Protein AF-A0A3D6B6B3-F1 (afdb_monomer_lite)

Structure (mmCIF, N/CA/C/O backbone):
data_AF-A0A3D6B6B3-F1
#
_entry.id   AF-A0A3D6B6B3-F1
#
loop_
_atom_site.group_PDB
_atom_site.id
_atom_site.type_symbol
_atom_site.label_atom_id
_atom_site.label_alt_id
_atom_site.label_comp_id
_atom_site.label_asym_id
_atom_site.label_entity_id
_atom_site.label_seq_id
_atom_site.pdbx_PDB_ins_code
_atom_site.Cartn_x
_atom_site.Cartn_y
_atom_site.Cartn_z
_atom_site.occupancy
_atom_site.B_iso_or_equiv
_atom_site.auth_seq_id
_atom_site.auth_comp_id
_atom_site.auth_asym_id
_atom_site.auth_atom_id
_atom_site.pdbx_PDB_model_num
ATOM 1 N N . MET A 1 1 ? 5.657 0.313 -49.032 1.00 33.91 1 MET A N 1
ATOM 2 C CA . MET A 1 1 ? 6.123 0.222 -47.633 1.00 33.91 1 MET A CA 1
ATOM 3 C C . MET A 1 1 ? 6.841 -1.109 -47.492 1.00 33.91 1 MET A C 1
ATOM 5 O O . MET A 1 1 ? 6.229 -2.122 -47.799 1.00 33.91 1 MET A O 1
ATOM 9 N N . ARG A 1 2 ? 8.146 -1.112 -47.194 1.00 30.92 2 ARG A N 1
ATOM 10 C CA . ARG A 1 2 ? 8.902 -2.353 -46.966 1.00 30.92 2 ARG A CA 1
ATOM 11 C C . ARG A 1 2 ? 8.682 -2.782 -45.517 1.00 30.92 2 ARG A C 1
ATOM 13 O O . ARG A 1 2 ? 8.766 -1.943 -44.626 1.00 30.92 2 ARG A O 1
ATOM 20 N N . ALA A 1 3 ? 8.315 -4.046 -45.337 1.00 37.06 3 ALA A N 1
ATOM 21 C CA . ALA A 1 3 ? 8.178 -4.691 -44.039 1.00 37.06 3 ALA A CA 1
ATOM 22 C C . ALA A 1 3 ? 9.531 -4.726 -43.309 1.00 37.06 3 ALA A C 1
ATOM 24 O O . ALA A 1 3 ? 10.571 -4.677 -43.963 1.00 37.06 3 ALA A O 1
ATOM 25 N N . ASN A 1 4 ? 9.483 -4.795 -41.975 1.00 43.66 4 ASN A N 1
ATOM 26 C CA . ASN A 1 4 ? 10.634 -4.904 -41.077 1.00 43.66 4 ASN A CA 1
ATOM 27 C C . ASN A 1 4 ? 11.691 -5.874 -41.626 1.00 43.66 4 ASN A C 1
ATOM 29 O O . ASN A 1 4 ? 11.418 -7.067 -41.764 1.00 43.66 4 ASN A O 1
ATOM 33 N N . ASP A 1 5 ? 12.889 -5.365 -41.918 1.00 39.12 5 ASP A N 1
ATOM 34 C CA . ASP A 1 5 ? 14.026 -6.206 -42.281 1.00 39.12 5 ASP A CA 1
ATOM 35 C C . ASP A 1 5 ? 14.375 -7.119 -41.095 1.00 39.12 5 ASP A C 1
ATOM 37 O O . ASP A 1 5 ? 14.597 -6.671 -39.967 1.00 39.12 5 ASP A O 1
ATOM 41 N N . SER A 1 6 ? 14.396 -8.425 -41.351 1.00 45.72 6 SER A N 1
ATOM 42 C CA . SER A 1 6 ? 14.769 -9.458 -40.389 1.00 45.72 6 SER A CA 1
ATOM 43 C C . SER A 1 6 ? 16.262 -9.368 -40.068 1.00 45.72 6 SER A C 1
ATOM 45 O O . SER A 1 6 ? 17.104 -9.598 -40.940 1.00 45.72 6 SER A O 1
ATOM 47 N N . TYR A 1 7 ? 16.611 -9.088 -38.813 1.00 50.66 7 TYR A N 1
ATOM 48 C CA . TYR A 1 7 ? 17.979 -9.255 -38.331 1.00 50.66 7 TYR A CA 1
ATOM 49 C C . TYR A 1 7 ? 18.277 -10.755 -38.157 1.00 50.66 7 TYR A C 1
ATOM 51 O O . TYR A 1 7 ? 17.572 -11.453 -37.434 1.00 50.66 7 TYR A O 1
ATOM 59 N N . ALA A 1 8 ? 19.314 -11.246 -38.843 1.00 50.62 8 ALA A N 1
ATOM 60 C CA . ALA A 1 8 ? 19.956 -12.547 -38.619 1.00 50.62 8 ALA A CA 1
ATOM 61 C C . ALA A 1 8 ? 19.030 -13.790 -38.537 1.00 50.62 8 ALA A C 1
ATOM 63 O O . ALA A 1 8 ? 19.046 -14.517 -37.549 1.00 50.62 8 ALA A O 1
ATOM 64 N N . GLY A 1 9 ? 18.281 -14.095 -39.604 1.00 51.72 9 GLY A N 1
ATOM 65 C CA . GLY A 1 9 ? 17.752 -15.454 -39.822 1.00 51.72 9 GLY A CA 1
ATOM 66 C C . GLY A 1 9 ? 16.490 -15.853 -39.046 1.00 51.72 9 GLY A C 1
ATOM 67 O O . GLY A 1 9 ? 16.124 -17.025 -39.070 1.00 51.72 9 GLY A O 1
ATOM 68 N N . TYR A 1 10 ? 15.797 -14.912 -38.405 1.00 48.03 10 TYR A N 1
ATOM 69 C CA . TYR A 1 10 ? 14.505 -15.173 -37.763 1.00 48.03 10 TYR A CA 1
ATOM 70 C C . TYR A 1 10 ? 13.335 -14.934 -38.737 1.00 48.03 10 TYR A C 1
ATOM 72 O O . TYR A 1 10 ? 13.173 -13.831 -39.262 1.00 48.03 10 TYR A O 1
ATOM 80 N N . VAL A 1 11 ? 12.510 -15.964 -38.973 1.00 49.28 11 VAL A N 1
ATOM 81 C CA . VAL A 1 11 ? 11.208 -15.847 -39.656 1.00 49.28 11 VAL A CA 1
ATOM 82 C C . VAL A 1 11 ? 10.149 -15.592 -38.588 1.00 49.28 11 VAL A C 1
ATOM 84 O O . VAL A 1 11 ? 9.814 -16.487 -37.819 1.00 49.28 11 VAL A O 1
ATOM 87 N N . GLY A 1 12 ? 9.646 -14.358 -38.540 1.00 54.47 12 GLY A N 1
ATOM 88 C CA . GLY A 1 12 ? 8.771 -13.893 -37.467 1.00 54.47 12 GLY A CA 1
ATOM 89 C C . GLY A 1 12 ? 9.565 -13.506 -36.217 1.00 54.47 12 GLY A C 1
ATOM 90 O O . GLY A 1 12 ? 10.517 -14.177 -35.826 1.00 54.47 12 GLY A O 1
ATOM 91 N N . VAL A 1 13 ? 9.189 -12.390 -35.595 1.00 60.38 13 VAL A N 1
ATOM 92 C CA . VAL A 1 13 ? 9.735 -11.979 -34.297 1.00 60.38 13 VAL A CA 1
ATOM 93 C C . VAL A 1 13 ? 8.680 -12.335 -33.252 1.00 60.38 13 VAL A C 1
ATOM 95 O O . VAL A 1 13 ? 7.752 -11.542 -33.061 1.00 60.38 13 VAL A O 1
ATOM 98 N N . PRO A 1 14 ? 8.746 -13.521 -32.611 1.00 56.62 14 PRO A N 1
ATOM 99 C CA . PRO A 1 14 ? 7.870 -13.818 -31.487 1.00 56.62 14 PRO A CA 1
ATOM 100 C C . PRO A 1 14 ? 8.067 -12.726 -30.434 1.00 56.62 14 PRO A C 1
ATOM 102 O O . PRO A 1 14 ? 9.150 -12.559 -29.873 1.00 56.62 14 PRO A O 1
ATOM 105 N N . THR A 1 15 ? 7.024 -11.925 -30.235 1.00 64.69 15 THR A N 1
ATOM 106 C CA . THR A 1 15 ? 7.055 -10.761 -29.352 1.00 64.69 15 THR A CA 1
ATOM 107 C C . THR A 1 15 ? 6.294 -11.118 -28.091 1.00 64.69 15 THR A C 1
ATOM 109 O O . THR A 1 15 ? 5.075 -11.247 -28.112 1.00 64.69 15 THR A O 1
ATOM 112 N N . ILE A 1 16 ? 7.022 -11.294 -26.991 1.00 68.56 16 ILE A N 1
ATOM 113 C CA . ILE A 1 16 ? 6.431 -11.528 -25.674 1.00 68.56 16 ILE A CA 1
ATOM 114 C C . ILE A 1 16 ? 6.327 -10.174 -24.976 1.00 68.56 16 ILE A C 1
ATOM 116 O O . ILE A 1 16 ? 7.348 -9.579 -24.610 1.00 68.56 16 ILE A O 1
ATOM 120 N N . PHE A 1 17 ? 5.103 -9.685 -24.795 1.00 75.00 17 PHE A N 1
ATOM 121 C CA . PHE A 1 17 ? 4.847 -8.526 -23.947 1.00 75.00 17 PHE A CA 1
ATOM 122 C C . PHE A 1 17 ? 4.947 -8.934 -22.478 1.00 75.00 17 PHE A C 1
ATOM 124 O O . PHE A 1 17 ? 4.687 -10.074 -22.119 1.00 75.00 17 PHE A O 1
ATOM 131 N N . ARG A 1 18 ? 5.420 -8.013 -21.638 1.00 77.31 18 ARG A N 1
ATOM 132 C CA . ARG A 1 18 ? 5.489 -8.197 -20.185 1.00 77.31 18 ARG A CA 1
ATOM 133 C C . ARG A 1 18 ? 5.221 -6.875 -19.507 1.00 77.31 18 ARG A C 1
ATOM 135 O O . ARG A 1 18 ? 5.695 -5.839 -19.992 1.00 77.31 18 ARG A O 1
ATOM 142 N N . HIS A 1 19 ? 4.559 -6.906 -18.359 1.00 87.19 19 HIS A N 1
ATOM 143 C CA . HIS A 1 19 ? 4.320 -5.695 -17.596 1.00 87.19 19 HIS A CA 1
ATOM 144 C C . HIS A 1 19 ? 5.642 -5.130 -17.071 1.00 87.19 19 HIS A C 1
ATOM 146 O O . HIS A 1 19 ? 6.462 -5.820 -16.466 1.00 87.19 19 HIS A O 1
ATOM 152 N N . LYS A 1 20 ? 5.870 -3.841 -17.341 1.00 90.88 20 LYS A N 1
ATOM 153 C CA . LYS A 1 20 ? 7.033 -3.103 -16.825 1.00 90.88 20 LYS A CA 1
ATOM 154 C C . LYS A 1 20 ? 6.727 -2.360 -15.533 1.00 90.88 20 LYS A C 1
ATOM 156 O O . LYS A 1 20 ? 7.635 -1.840 -14.904 1.00 90.88 20 LYS A O 1
ATOM 161 N N . LEU A 1 21 ? 5.466 -2.343 -15.127 1.00 94.31 21 LEU A N 1
ATOM 162 C CA . LEU A 1 21 ? 5.015 -1.811 -13.853 1.00 94.31 21 LEU A CA 1
ATOM 163 C C . LEU A 1 21 ? 4.544 -2.958 -12.963 1.00 94.31 21 LEU A C 1
ATOM 165 O O . LEU A 1 21 ? 4.501 -4.115 -13.391 1.00 94.31 21 LEU A O 1
ATOM 169 N N . SER A 1 22 ? 4.186 -2.614 -11.737 1.00 94.94 22 SER A N 1
ATOM 170 C CA . SER A 1 22 ? 3.438 -3.491 -10.845 1.00 94.94 22 SER A CA 1
ATOM 171 C C . SER A 1 22 ? 2.097 -2.886 -10.511 1.00 94.94 22 SER A C 1
ATOM 173 O O . SER A 1 22 ? 1.874 -1.699 -10.739 1.00 94.94 22 SER A O 1
ATOM 175 N N . LYS A 1 23 ? 1.178 -3.706 -10.016 1.00 95.62 23 LYS A N 1
ATOM 176 C CA . LYS A 1 23 ? -0.203 -3.291 -9.813 1.00 95.62 23 LYS A CA 1
ATOM 177 C C . LYS A 1 23 ? -0.685 -3.641 -8.424 1.00 95.62 23 LYS A C 1
ATOM 179 O O . LYS A 1 23 ? -0.779 -4.818 -8.101 1.00 95.62 23 LYS A O 1
ATOM 184 N N . LEU A 1 24 ? -1.039 -2.642 -7.621 1.00 96.31 24 LEU A N 1
ATOM 185 C CA . LEU A 1 24 ? -1.833 -2.864 -6.414 1.00 96.31 24 LEU A CA 1
ATOM 186 C C . LEU A 1 24 ? -3.261 -3.188 -6.848 1.00 96.31 24 LEU A C 1
ATOM 188 O O . LEU A 1 24 ? -3.973 -2.311 -7.336 1.00 96.31 24 LEU A O 1
ATOM 192 N N . VAL A 1 25 ? -3.643 -4.456 -6.722 1.00 95.44 25 VAL A N 1
ATOM 193 C CA . VAL A 1 25 ? -4.934 -4.973 -7.201 1.00 95.44 25 VAL A CA 1
ATOM 194 C C . VAL A 1 25 ? -5.989 -5.025 -6.107 1.00 95.44 25 VAL A C 1
ATOM 196 O O . VAL A 1 25 ? -7.174 -4.971 -6.414 1.00 95.44 25 VAL A O 1
ATOM 199 N N . ALA A 1 26 ? -5.574 -5.126 -4.844 1.00 95.38 26 ALA A N 1
ATOM 200 C CA . ALA A 1 26 ? -6.492 -5.219 -3.722 1.00 95.38 26 ALA A CA 1
ATOM 201 C C . ALA A 1 26 ? -5.862 -4.703 -2.428 1.00 95.38 26 ALA A C 1
ATOM 203 O O . ALA A 1 26 ? -4.664 -4.876 -2.176 1.00 95.38 26 ALA A O 1
ATOM 204 N N . VAL A 1 27 ? -6.715 -4.137 -1.580 1.00 95.88 27 VAL A N 1
ATOM 205 C CA . VAL A 1 27 ? -6.419 -3.866 -0.177 1.00 95.88 27 VAL A CA 1
ATOM 206 C C . VAL A 1 27 ? -7.460 -4.579 0.666 1.00 95.88 27 VAL A C 1
ATOM 208 O O . VAL A 1 27 ? -8.653 -4.504 0.383 1.00 95.88 27 VAL A O 1
ATOM 211 N N . ARG A 1 28 ? -6.996 -5.281 1.694 1.00 95.31 28 ARG A N 1
ATOM 212 C CA . ARG A 1 28 ? -7.816 -6.096 2.582 1.00 95.31 28 ARG A CA 1
ATOM 213 C C . ARG A 1 28 ? -7.572 -5.716 4.022 1.00 95.31 28 ARG A C 1
ATOM 215 O O . ARG A 1 28 ? -6.426 -5.484 4.406 1.00 95.31 28 ARG A O 1
ATOM 222 N N . VAL A 1 29 ? -8.619 -5.720 4.834 1.00 92.62 29 VAL A N 1
ATOM 223 C CA . VAL A 1 29 ? -8.508 -5.496 6.276 1.00 92.62 29 VAL A CA 1
ATOM 224 C C . VAL A 1 29 ? -9.070 -6.697 7.018 1.00 92.62 29 VAL A C 1
ATOM 226 O O . VAL A 1 29 ? -10.116 -7.238 6.679 1.00 92.62 29 VAL A O 1
ATOM 229 N N . THR A 1 30 ? -8.345 -7.139 8.033 1.00 90.56 30 THR A N 1
ATOM 230 C CA . THR A 1 30 ? -8.763 -8.199 8.949 1.00 90.56 30 THR A CA 1
ATOM 231 C C . THR A 1 30 ? -8.363 -7.817 10.367 1.00 90.56 30 THR A C 1
ATOM 233 O O . THR A 1 30 ? -7.658 -6.827 10.602 1.00 90.56 30 THR A O 1
ATOM 236 N N . THR A 1 31 ? -8.790 -8.608 11.336 1.00 85.81 31 THR A N 1
ATOM 237 C CA . THR A 1 31 ? -8.452 -8.395 12.742 1.00 85.81 31 THR A CA 1
ATOM 238 C C . THR A 1 31 ? -7.676 -9.565 13.301 1.00 85.81 31 THR A C 1
ATOM 240 O O . THR A 1 31 ? -7.796 -10.689 12.833 1.00 85.81 31 THR A O 1
ATOM 243 N N . LEU A 1 32 ? -6.814 -9.322 14.287 1.00 83.75 32 LEU A N 1
ATOM 244 C CA . LEU A 1 32 ? -6.002 -10.406 14.853 1.00 83.75 32 LEU A CA 1
ATOM 245 C C . LEU A 1 32 ? -6.831 -11.430 15.623 1.00 83.75 32 LEU A C 1
ATOM 247 O O . LEU A 1 32 ? -6.402 -12.572 15.782 1.00 83.75 32 LEU A O 1
ATOM 251 N N . LYS A 1 33 ? -7.982 -11.009 16.145 1.00 81.38 33 LYS A N 1
ATOM 252 C CA . LYS A 1 33 ? -8.935 -11.844 16.870 1.00 81.38 33 LYS A CA 1
ATOM 253 C C . LYS A 1 33 ? -10.336 -11.337 16.577 1.00 81.38 33 LYS A C 1
ATOM 255 O O . LYS A 1 33 ? -10.512 -10.174 16.228 1.00 81.38 33 LYS A O 1
ATOM 260 N N . ASP A 1 34 ? -11.319 -12.190 16.814 1.00 78.62 34 ASP A N 1
ATOM 261 C CA . ASP A 1 34 ? -12.701 -11.746 16.886 1.00 78.62 34 ASP A CA 1
ATOM 262 C C . ASP A 1 34 ? -12.902 -10.859 18.129 1.00 78.62 34 ASP A C 1
ATOM 264 O O . ASP A 1 34 ? -12.719 -11.287 19.276 1.00 78.62 34 ASP A O 1
ATOM 268 N N . TYR A 1 35 ? -13.238 -9.593 17.885 1.00 76.62 35 TYR A N 1
ATOM 269 C CA . TYR A 1 35 ? -13.473 -8.581 18.912 1.00 76.62 35 TYR A CA 1
ATOM 270 C C . TYR A 1 35 ? -14.957 -8.232 19.090 1.00 76.62 35 TYR A C 1
ATOM 272 O O . TYR A 1 35 ? -15.276 -7.345 19.889 1.00 76.62 35 TYR A O 1
ATOM 280 N N . SER A 1 36 ? -15.868 -8.937 18.410 1.00 72.62 36 SER A N 1
ATOM 281 C CA . SER A 1 36 ? -17.317 -8.670 18.417 1.00 72.62 36 SER A CA 1
ATOM 282 C C . SER A 1 36 ? -17.911 -8.662 19.830 1.00 72.62 36 SER A C 1
ATOM 284 O O . SER A 1 36 ? -18.651 -7.753 20.204 1.00 72.62 36 SER A O 1
ATOM 286 N N . LEU A 1 37 ? -17.497 -9.609 20.675 1.00 72.69 37 LEU A N 1
ATOM 287 C CA . LEU A 1 37 ? -17.981 -9.757 22.054 1.00 72.69 37 LEU A CA 1
ATOM 288 C C . LEU A 1 37 ? -17.536 -8.634 23.005 1.00 72.69 37 LEU A C 1
ATOM 290 O O . LEU A 1 37 ? -18.031 -8.549 24.128 1.00 72.69 37 LEU A O 1
ATOM 294 N N . LYS A 1 38 ? -16.594 -7.779 22.592 1.00 75.06 38 LYS A N 1
ATOM 295 C CA . LYS A 1 38 ? -16.074 -6.676 23.416 1.00 75.06 38 LYS A CA 1
ATOM 296 C C . LYS A 1 38 ? -16.727 -5.325 23.106 1.00 75.06 38 LYS A C 1
ATOM 298 O O . LYS A 1 38 ? -16.341 -4.326 23.714 1.00 75.06 38 LYS A O 1
ATOM 303 N N . GLY A 1 39 ? -17.683 -5.289 22.172 1.00 77.69 39 GLY A N 1
ATOM 304 C CA . GLY A 1 39 ? -18.368 -4.061 21.762 1.00 77.69 39 GLY A CA 1
ATOM 305 C C . GLY A 1 39 ? -17.446 -3.052 21.077 1.00 77.69 39 GLY A C 1
ATOM 306 O O . GLY A 1 39 ? -17.728 -1.854 21.097 1.00 77.69 39 GLY A O 1
ATOM 307 N N . TYR A 1 40 ? -16.316 -3.505 20.528 1.00 81.00 40 TYR A N 1
ATOM 308 C CA . TYR A 1 40 ? -15.450 -2.638 19.741 1.00 81.00 40 TYR A CA 1
ATOM 309 C C . TYR A 1 40 ? -16.030 -2.447 18.336 1.00 81.00 40 TYR A C 1
ATOM 311 O O . TYR A 1 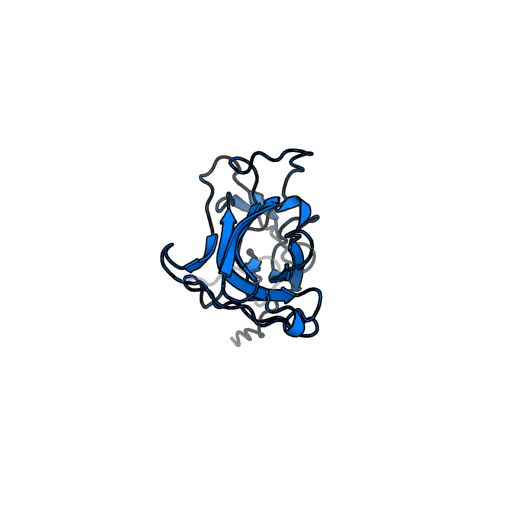40 ? -16.759 -3.309 17.848 1.00 81.00 40 TYR A O 1
ATOM 319 N N . LYS A 1 41 ? -15.729 -1.319 17.694 1.00 83.94 41 LYS A N 1
ATOM 320 C CA . LYS A 1 41 ? -15.945 -1.142 16.251 1.00 83.94 41 LYS A CA 1
ATOM 321 C C . LYS A 1 41 ? -14.770 -0.399 15.643 1.00 83.94 41 LYS A C 1
ATOM 323 O O . LYS A 1 41 ? -14.204 0.501 16.269 1.00 83.94 41 LYS A O 1
ATOM 328 N N . PHE A 1 42 ? -14.402 -0.787 14.430 1.00 86.06 42 PHE A N 1
ATOM 329 C CA . PHE A 1 42 ? -13.345 -0.153 13.657 1.00 86.06 42 PHE A CA 1
ATOM 330 C C . PHE A 1 42 ? -13.961 0.446 12.402 1.00 86.06 42 PHE A C 1
ATOM 332 O O . PHE A 1 42 ? -14.524 -0.282 11.588 1.00 86.06 42 PHE A O 1
ATOM 339 N N . TYR A 1 43 ? -13.827 1.758 12.243 1.00 89.25 43 TYR A N 1
ATOM 340 C CA . TYR A 1 43 ? -14.297 2.450 11.053 1.00 89.25 43 TYR A CA 1
ATOM 341 C C . TYR A 1 43 ? -13.118 2.997 10.265 1.00 89.25 43 TYR A C 1
ATOM 343 O O . TYR A 1 43 ? -12.434 3.931 10.694 1.00 89.25 43 TYR A O 1
ATOM 351 N N . LEU A 1 44 ? -12.881 2.411 9.098 1.00 90.94 44 LEU A N 1
ATOM 352 C CA . LEU A 1 44 ? -11.841 2.826 8.178 1.00 90.94 44 LEU A CA 1
ATOM 353 C C . LEU A 1 44 ? -12.194 4.175 7.550 1.00 90.94 44 LEU A C 1
ATOM 355 O O . LEU A 1 44 ? -13.279 4.342 6.993 1.00 90.94 44 LEU A O 1
ATOM 359 N N . LYS A 1 45 ? -11.257 5.125 7.577 1.00 91.44 45 LYS A N 1
ATOM 360 C CA . LYS A 1 45 ? -11.428 6.457 6.977 1.00 91.44 45 LYS A CA 1
ATOM 361 C C . LYS A 1 45 ? -10.496 6.725 5.813 1.00 91.44 45 LYS A C 1
ATOM 363 O O . LYS A 1 45 ? -10.886 7.439 4.897 1.00 91.44 45 LYS A O 1
ATOM 368 N N . ASN A 1 46 ? -9.273 6.202 5.845 1.00 93.38 46 ASN A N 1
ATOM 369 C CA . ASN A 1 46 ? -8.297 6.438 4.788 1.00 93.38 46 ASN A CA 1
ATOM 370 C C . ASN A 1 46 ? -7.302 5.284 4.667 1.00 93.38 46 ASN A C 1
ATOM 372 O O . ASN A 1 46 ? -6.862 4.754 5.687 1.00 93.38 46 ASN A O 1
ATOM 376 N N . ILE A 1 47 ? -6.925 4.962 3.429 1.00 94.75 47 ILE A N 1
ATOM 377 C CA . ILE A 1 47 ? -5.736 4.173 3.094 1.00 94.75 47 ILE A CA 1
ATOM 378 C C . ILE A 1 47 ? -5.020 4.884 1.949 1.00 94.75 47 ILE A C 1
ATOM 380 O O . ILE A 1 47 ? -5.629 5.115 0.898 1.00 94.75 47 ILE A O 1
ATOM 384 N N . SER A 1 48 ? -3.738 5.199 2.124 1.00 95.69 48 SER A N 1
ATOM 385 C CA . SER A 1 48 ? -2.924 5.779 1.055 1.00 95.69 48 SER A CA 1
ATOM 386 C C . SER A 1 48 ? -1.473 5.298 1.050 1.00 95.69 48 SER A C 1
ATOM 388 O O . SER A 1 48 ? -0.933 4.859 2.068 1.00 95.69 48 SER A O 1
ATOM 390 N N . ILE A 1 49 ? -0.856 5.378 -0.130 1.00 96.69 49 ILE A N 1
ATOM 391 C CA . ILE A 1 49 ? 0.592 5.305 -0.331 1.00 96.69 49 ILE A CA 1
ATOM 392 C C . ILE A 1 49 ? 1.064 6.733 -0.577 1.00 96.69 49 ILE A C 1
ATOM 394 O O . ILE A 1 49 ? 0.674 7.339 -1.574 1.00 96.69 49 ILE A O 1
ATOM 398 N N . GLY A 1 50 ? 1.874 7.275 0.319 1.00 96.19 50 GLY A N 1
ATOM 399 C CA . GLY A 1 50 ? 2.388 8.633 0.206 1.00 96.19 50 GLY A CA 1
ATOM 400 C C . GLY A 1 50 ? 3.820 8.681 -0.301 1.00 96.19 50 GLY A C 1
ATOM 401 O O . GLY A 1 50 ? 4.580 7.720 -0.159 1.00 96.19 50 GLY A O 1
ATOM 402 N N . ASN A 1 51 ? 4.178 9.845 -0.845 1.00 95.31 51 ASN A N 1
ATOM 403 C CA . ASN A 1 51 ? 5.543 10.195 -1.223 1.00 95.31 51 ASN A CA 1
ATOM 404 C C . ASN A 1 51 ? 6.195 9.181 -2.185 1.00 95.31 51 ASN A C 1
ATOM 406 O O . ASN A 1 51 ? 7.341 8.774 -2.021 1.00 95.31 51 ASN A O 1
ATOM 410 N N . TYR A 1 52 ? 5.426 8.727 -3.175 1.00 95.81 52 TYR A N 1
ATOM 411 C CA . TYR A 1 52 ? 5.836 7.686 -4.110 1.00 95.81 52 TYR A CA 1
ATOM 412 C C . TYR A 1 52 ? 6.365 8.282 -5.417 1.00 95.81 52 TYR A C 1
ATOM 414 O O . TYR A 1 52 ? 5.675 9.086 -6.049 1.00 95.81 52 TYR A O 1
ATOM 422 N N . SER A 1 53 ? 7.549 7.869 -5.875 1.00 94.81 53 SER A N 1
ATOM 423 C CA . SER A 1 53 ? 8.083 8.322 -7.165 1.00 94.81 53 SER A CA 1
ATOM 424 C C . SER A 1 53 ? 7.286 7.735 -8.333 1.00 94.81 53 SER A C 1
ATOM 426 O O . SER A 1 53 ? 7.098 6.520 -8.420 1.00 94.81 53 SER A O 1
ATOM 428 N N . GLN A 1 54 ? 6.844 8.594 -9.256 1.00 92.88 54 GLN A N 1
ATOM 429 C CA . GLN A 1 54 ? 6.080 8.197 -10.451 1.00 92.88 54 GLN A CA 1
ATOM 430 C C . GLN A 1 54 ? 6.895 8.223 -11.746 1.00 92.88 54 GLN A C 1
ATOM 432 O O . GLN A 1 54 ? 6.406 7.786 -12.786 1.00 92.88 54 GLN A O 1
ATOM 437 N N . GLN A 1 55 ? 8.122 8.741 -11.696 1.00 93.62 55 GLN A N 1
ATOM 438 C CA . GLN A 1 55 ? 8.936 8.978 -12.880 1.00 93.62 55 GLN A CA 1
ATOM 439 C C . GLN A 1 55 ? 10.257 8.222 -12.814 1.00 93.62 55 GLN A C 1
ATOM 441 O O . GLN A 1 55 ? 10.830 7.980 -11.750 1.00 93.62 55 GLN A O 1
ATOM 446 N N . GLY A 1 56 ? 10.737 7.835 -13.987 1.00 93.38 56 GLY A N 1
ATOM 447 C CA . GLY A 1 56 ? 11.984 7.117 -14.154 1.00 93.38 56 GLY A CA 1
ATOM 448 C C . GLY A 1 56 ? 12.262 6.831 -15.621 1.00 93.38 56 GLY A C 1
ATOM 449 O O . GLY A 1 56 ? 11.454 7.122 -16.503 1.00 93.38 56 GLY A O 1
ATOM 450 N N . SER A 1 57 ? 13.419 6.239 -15.878 1.00 94.38 57 SER A N 1
ATOM 451 C CA . SER A 1 57 ? 13.829 5.772 -17.200 1.00 94.38 57 SER A CA 1
ATOM 452 C C . SER A 1 57 ? 13.878 4.253 -17.225 1.00 94.38 57 SER A C 1
ATOM 454 O O . SER A 1 57 ? 14.435 3.634 -16.319 1.00 94.38 57 SER A O 1
ATOM 456 N N . TYR A 1 58 ? 13.319 3.655 -18.272 1.00 92.50 58 TYR A N 1
ATOM 457 C CA . TYR A 1 58 ? 13.385 2.217 -18.501 1.00 92.50 58 TYR A CA 1
ATOM 458 C C . TYR A 1 58 ? 14.419 1.898 -19.574 1.00 92.50 58 TYR A C 1
ATOM 460 O O . TYR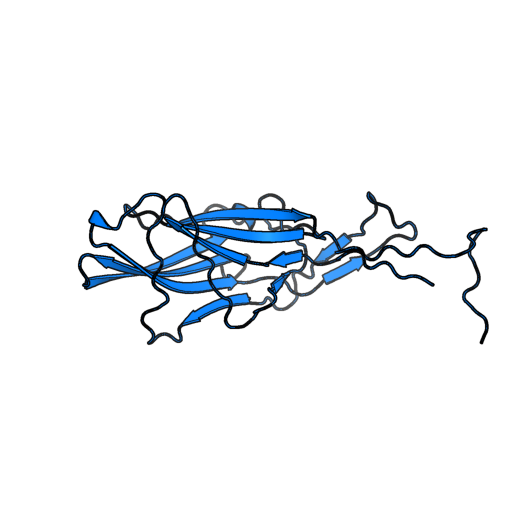 A 1 58 ? 14.410 2.492 -20.653 1.00 92.50 58 TYR A O 1
ATOM 468 N N . VAL A 1 59 ? 15.275 0.916 -19.300 1.00 88.75 59 VAL A N 1
ATOM 469 C CA . VAL A 1 59 ? 16.218 0.374 -20.280 1.00 88.75 59 VAL A CA 1
ATOM 470 C C . VAL A 1 59 ? 15.935 -1.111 -20.475 1.00 88.75 59 VAL A C 1
ATOM 472 O O . VAL A 1 59 ? 15.850 -1.879 -19.514 1.00 88.75 59 VAL A O 1
ATOM 475 N N . SER A 1 60 ? 15.820 -1.523 -21.738 1.00 82.50 60 SER A N 1
ATOM 476 C CA . SER A 1 60 ? 15.777 -2.931 -22.142 1.00 82.50 60 SER A CA 1
ATOM 477 C C . SER A 1 60 ? 16.943 -3.251 -23.068 1.00 82.50 60 SER A C 1
ATOM 479 O O . SER A 1 60 ? 17.368 -2.412 -23.861 1.00 82.50 60 SER A O 1
ATOM 481 N N . GLY A 1 61 ? 17.491 -4.457 -22.922 1.00 71.25 61 GLY A N 1
ATOM 482 C CA . GLY A 1 61 ? 18.519 -4.967 -23.821 1.00 71.25 61 GLY A CA 1
ATOM 483 C C . GLY A 1 61 ? 17.928 -5.478 -25.135 1.00 71.25 61 GLY A C 1
ATOM 484 O O . GLY A 1 61 ? 16.723 -5.672 -25.261 1.00 71.25 61 GLY A O 1
ATOM 485 N N . ILE A 1 62 ? 18.811 -5.754 -26.097 1.00 67.06 62 ILE A N 1
ATOM 486 C CA . ILE A 1 62 ? 18.458 -6.282 -27.428 1.00 67.06 62 ILE A CA 1
ATOM 487 C C . ILE A 1 62 ? 17.921 -7.726 -27.333 1.00 67.06 62 ILE A C 1
ATOM 489 O O . ILE A 1 62 ? 17.172 -8.176 -28.194 1.00 67.06 62 ILE A O 1
ATOM 493 N N . VAL A 1 63 ? 18.285 -8.452 -26.269 1.00 64.69 63 VAL A N 1
ATOM 494 C CA . VAL A 1 63 ? 17.816 -9.814 -25.988 1.00 64.69 63 VAL A CA 1
ATOM 495 C C . VAL A 1 63 ? 16.745 -9.759 -24.905 1.00 64.69 63 VAL A C 1
ATOM 497 O O . VAL A 1 63 ? 17.038 -9.437 -23.753 1.00 64.69 63 VAL A O 1
ATOM 500 N N . THR A 1 64 ? 15.511 -10.104 -25.259 1.00 60.69 64 THR A N 1
ATOM 501 C CA . THR A 1 64 ? 14.411 -10.276 -24.309 1.00 60.69 64 THR A CA 1
ATOM 502 C C . THR A 1 64 ? 14.371 -11.736 -23.854 1.00 60.69 64 THR A C 1
ATOM 504 O O . THR A 1 64 ? 14.135 -12.652 -24.636 1.00 60.69 64 THR A O 1
ATOM 507 N N . SER A 1 65 ? 14.633 -11.993 -22.573 1.00 63.53 65 SER A N 1
ATOM 508 C CA . SER A 1 65 ? 14.541 -13.342 -21.992 1.00 63.53 65 SER A CA 1
ATOM 509 C C . SER A 1 65 ? 13.862 -13.297 -20.624 1.00 63.53 65 SER A C 1
ATOM 511 O O . SER A 1 65 ? 13.639 -12.224 -20.064 1.00 63.53 65 SER A O 1
ATOM 513 N N . ALA A 1 66 ? 13.494 -14.454 -20.061 1.00 63.06 66 ALA A N 1
ATOM 514 C CA . ALA A 1 66 ? 12.991 -14.547 -18.682 1.00 63.06 66 ALA A CA 1
ATOM 515 C C . ALA A 1 66 ? 13.953 -13.922 -17.651 1.00 63.06 66 ALA A C 1
ATOM 517 O O . ALA A 1 66 ? 13.499 -13.339 -16.675 1.00 63.06 66 ALA A O 1
ATOM 518 N N . SER A 1 67 ? 15.263 -13.976 -17.907 1.00 67.00 67 SER A N 1
ATOM 519 C CA . SER A 1 67 ? 16.302 -13.396 -17.052 1.00 67.00 67 SER A CA 1
ATOM 520 C C . SER A 1 67 ? 16.708 -11.965 -17.434 1.00 67.00 67 SER A C 1
ATOM 522 O O . SER A 1 67 ? 17.277 -11.259 -16.608 1.00 67.00 67 SER A O 1
ATOM 524 N N . ALA A 1 68 ? 16.399 -11.507 -18.651 1.00 72.12 68 ALA A N 1
ATOM 525 C CA . ALA A 1 68 ? 16.726 -10.173 -19.159 1.00 72.12 68 ALA A CA 1
ATOM 526 C C . ALA A 1 68 ? 15.453 -9.327 -19.331 1.00 72.12 68 ALA A C 1
ATOM 528 O O . ALA A 1 68 ? 14.981 -9.074 -20.440 1.00 72.12 68 ALA A O 1
ATOM 529 N N . ILE A 1 69 ? 14.870 -8.908 -18.204 1.00 75.94 69 ILE A N 1
ATOM 530 C CA . ILE A 1 69 ? 13.571 -8.212 -18.163 1.00 75.94 69 ILE A CA 1
ATOM 531 C C . ILE A 1 69 ? 13.666 -6.684 -18.308 1.00 75.94 69 ILE A C 1
ATOM 533 O O . ILE A 1 69 ? 12.636 -6.010 -18.423 1.00 75.94 69 ILE A O 1
ATOM 537 N N . GLY A 1 70 ? 14.889 -6.155 -18.378 1.00 85.00 70 GLY A N 1
ATOM 538 C CA . GLY A 1 70 ? 15.199 -4.728 -18.328 1.00 85.00 70 GLY A CA 1
ATOM 539 C C . GLY A 1 70 ? 15.152 -4.175 -16.907 1.00 85.00 70 GLY A C 1
ATOM 540 O O . GLY A 1 70 ? 14.884 -4.905 -15.953 1.00 85.00 70 GLY A O 1
ATOM 541 N N . GLN A 1 71 ? 15.426 -2.885 -16.771 1.00 89.06 71 GLN A N 1
ATOM 542 C CA . GLN A 1 71 ? 15.541 -2.232 -15.474 1.00 89.06 71 GLN A CA 1
ATOM 543 C C . GLN A 1 71 ? 14.971 -0.818 -15.530 1.00 89.06 71 GLN A C 1
ATOM 545 O O . GLN A 1 71 ? 15.131 -0.106 -16.523 1.00 89.06 71 GLN A O 1
ATOM 550 N N . TRP A 1 72 ? 14.327 -0.424 -14.434 1.00 94.00 72 TRP A N 1
ATOM 551 C CA . TRP A 1 72 ? 13.978 0.961 -14.163 1.0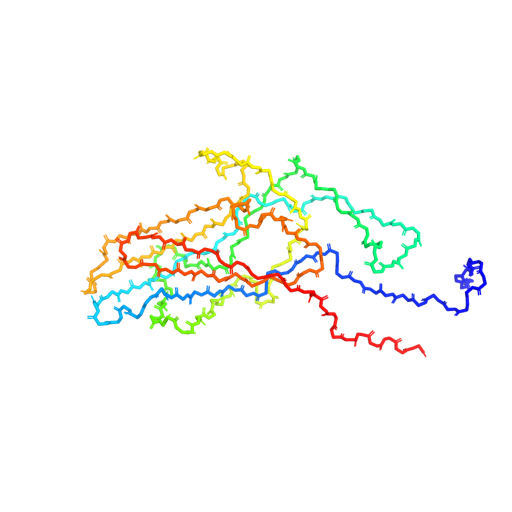0 94.00 72 TRP A CA 1
ATOM 552 C C . TRP A 1 72 ? 15.076 1.650 -13.362 1.00 94.00 72 TRP A C 1
ATOM 554 O O . TRP A 1 72 ? 15.594 1.101 -12.389 1.00 94.00 72 TRP A O 1
ATOM 564 N N . THR A 1 73 ? 15.370 2.884 -13.745 1.00 94.12 73 THR A N 1
ATOM 565 C CA . THR A 1 73 ? 16.077 3.857 -12.918 1.00 94.12 73 THR A CA 1
ATOM 566 C C . THR A 1 73 ? 15.067 4.914 -12.506 1.00 94.12 73 THR A C 1
ATOM 568 O O . THR A 1 73 ? 14.543 5.628 -13.359 1.00 94.12 73 THR A O 1
ATOM 571 N N . VAL A 1 74 ? 14.766 4.989 -11.214 1.00 93.75 74 VAL A N 1
ATOM 572 C CA . VAL A 1 74 ? 13.806 5.953 -10.660 1.00 93.75 74 VAL A CA 1
ATOM 573 C C . VAL A 1 74 ? 14.420 7.347 -10.666 1.00 93.75 74 VAL A C 1
ATOM 575 O O . VAL A 1 74 ? 15.573 7.515 -10.264 1.00 93.75 74 VAL A O 1
ATOM 578 N N . ASP A 1 75 ? 13.646 8.347 -11.077 1.00 92.38 75 ASP A N 1
ATOM 579 C CA . ASP A 1 75 ? 14.028 9.740 -10.893 1.00 92.38 75 ASP A CA 1
ATOM 580 C C . ASP A 1 75 ? 13.635 10.204 -9.485 1.00 92.38 75 ASP A C 1
ATOM 582 O O . ASP A 1 75 ? 12.491 10.571 -9.221 1.00 92.38 75 ASP A O 1
ATOM 586 N N . LYS A 1 76 ? 14.612 10.191 -8.574 1.00 84.38 76 LYS A N 1
ATOM 587 C CA . LYS A 1 76 ? 14.439 10.654 -7.188 1.00 84.38 76 LYS A CA 1
ATOM 588 C C . LYS A 1 76 ? 14.315 12.183 -7.062 1.00 84.38 76 LYS A C 1
ATOM 590 O O . LYS A 1 76 ? 14.112 12.671 -5.956 1.00 84.38 76 LYS A O 1
ATOM 595 N N . THR A 1 77 ? 14.474 12.940 -8.151 1.00 85.12 77 THR A N 1
ATOM 596 C CA . THR A 1 77 ? 14.359 14.412 -8.157 1.00 85.12 77 THR A CA 1
ATOM 597 C C . THR A 1 77 ? 12.998 14.916 -8.632 1.00 85.12 77 THR A C 1
ATOM 599 O O . THR A 1 77 ? 12.676 16.087 -8.439 1.00 85.12 77 THR A O 1
ATOM 602 N N . SER A 1 78 ? 12.198 14.032 -9.228 1.00 83.00 78 SER A N 1
ATOM 603 C CA . SER A 1 78 ? 10.840 14.325 -9.673 1.00 83.00 78 SER A CA 1
ATOM 604 C C . SER A 1 78 ? 9.867 14.531 -8.511 1.00 83.00 78 SER A C 1
ATOM 606 O O . SER A 1 78 ? 10.078 14.046 -7.398 1.00 83.00 78 SER A O 1
ATOM 608 N N . GLU A 1 79 ? 8.757 15.216 -8.799 1.00 86.50 79 GLU A N 1
ATOM 609 C CA . GLU A 1 79 ? 7.637 15.323 -7.867 1.00 86.50 79 GLU A CA 1
ATOM 610 C C . GLU A 1 79 ? 7.105 13.928 -7.501 1.00 86.50 79 GLU A C 1
ATOM 612 O O . GLU A 1 79 ? 6.957 13.029 -8.337 1.00 86.50 79 GLU A O 1
ATOM 617 N N . VAL A 1 80 ? 6.853 13.759 -6.211 1.00 91.31 80 VAL A N 1
ATOM 618 C CA . VAL A 1 80 ? 6.325 12.545 -5.593 1.00 91.31 80 VAL A CA 1
ATOM 619 C C . VAL A 1 80 ? 4.809 12.620 -5.486 1.00 91.31 80 VAL A C 1
ATOM 621 O O . VAL A 1 80 ? 4.229 13.699 -5.402 1.00 91.31 80 VAL A O 1
ATOM 624 N N . HIS A 1 81 ? 4.155 11.465 -5.461 1.00 91.62 81 HIS A N 1
ATOM 625 C CA . HIS A 1 81 ? 2.700 11.387 -5.511 1.00 91.62 81 HIS A CA 1
ATOM 626 C C . HIS A 1 81 ? 2.107 10.652 -4.314 1.00 91.62 81 HIS A C 1
ATOM 628 O O . HIS A 1 81 ? 2.727 9.741 -3.758 1.00 91.62 81 HIS A O 1
ATOM 634 N N . GLU A 1 82 ? 0.880 11.025 -3.943 1.00 94.75 82 GLU A N 1
ATOM 635 C CA . GLU A 1 82 ? 0.054 10.272 -3.001 1.00 94.75 82 GLU A CA 1
ATOM 636 C C . GLU A 1 82 ? -1.035 9.504 -3.755 1.00 94.75 82 GLU A C 1
ATOM 638 O O . GLU A 1 82 ? -1.933 10.081 -4.366 1.00 94.75 82 GLU A O 1
ATOM 643 N N . TYR A 1 83 ? -0.988 8.182 -3.657 1.00 94.94 83 TYR A N 1
ATOM 644 C CA . TYR A 1 83 ? -2.047 7.304 -4.123 1.00 94.94 83 TYR A CA 1
ATOM 645 C C . TYR A 1 83 ? -3.039 7.042 -2.998 1.00 94.94 83 TYR A C 1
ATOM 647 O O . TYR A 1 83 ? -2.741 6.318 -2.049 1.00 94.94 83 TYR A O 1
ATOM 655 N N . VAL A 1 84 ? -4.243 7.590 -3.116 1.00 94.50 84 VAL A N 1
ATOM 656 C CA . VAL A 1 84 ? -5.326 7.354 -2.155 1.00 94.50 84 VAL A CA 1
ATOM 657 C C . VAL A 1 84 ? -6.179 6.180 -2.630 1.00 94.50 84 VAL A C 1
ATOM 659 O O . VAL A 1 84 ? -6.933 6.305 -3.592 1.00 94.50 84 VAL A O 1
ATOM 662 N N . TRP A 1 85 ? -6.068 5.032 -1.956 1.00 94.56 85 TRP A N 1
ATOM 663 C CA . TRP A 1 85 ? -6.878 3.851 -2.268 1.00 94.56 85 TRP A CA 1
ATOM 664 C C . TRP A 1 85 ? -8.325 4.052 -1.822 1.00 94.56 85 TRP A C 1
ATOM 666 O O . TRP A 1 85 ? -9.257 3.871 -2.607 1.00 94.56 85 TRP A O 1
ATOM 676 N N . TYR A 1 86 ? -8.493 4.470 -0.569 1.00 93.25 86 TYR A N 1
ATOM 677 C CA . TYR A 1 86 ? -9.780 4.681 0.077 1.00 93.25 86 TYR A CA 1
ATOM 678 C C . TYR A 1 86 ? -9.750 5.975 0.885 1.00 93.25 86 TYR A C 1
ATOM 680 O O . TYR A 1 86 ? -8.752 6.274 1.545 1.00 93.25 86 TYR A O 1
ATOM 688 N N . ASN A 1 87 ? -10.841 6.739 0.848 1.00 91.50 87 ASN A N 1
ATOM 689 C CA . ASN A 1 87 ? -11.003 7.944 1.651 1.00 91.50 87 ASN A CA 1
ATOM 690 C C . ASN A 1 87 ? -12.480 8.290 1.845 1.00 91.50 87 ASN A C 1
ATOM 692 O O . ASN A 1 87 ? -13.200 8.500 0.872 1.00 91.50 87 ASN A O 1
ATOM 696 N N . THR A 1 88 ? -12.913 8.465 3.088 1.00 85.75 88 THR A N 1
ATOM 697 C CA . THR A 1 88 ? -14.155 9.183 3.378 1.00 85.75 88 THR A CA 1
ATOM 698 C C . THR A 1 88 ? -13.830 10.652 3.591 1.00 85.75 88 THR A C 1
ATOM 700 O O . THR A 1 88 ? -13.088 10.984 4.518 1.00 85.75 88 THR A O 1
ATOM 703 N N . SER A 1 89 ? -14.402 11.546 2.775 1.00 62.69 89 SER A N 1
ATOM 704 C CA . SER A 1 89 ? -14.369 12.993 3.034 1.00 62.69 89 SER A CA 1
ATOM 705 C C . SER A 1 89 ? -14.715 13.231 4.506 1.00 62.69 89 SER A C 1
ATOM 707 O O . SER A 1 89 ? -15.735 12.712 4.950 1.00 62.69 89 SER A O 1
ATOM 709 N N . GLY A 1 90 ? -13.851 13.934 5.252 1.00 54.56 90 GLY A N 1
ATOM 710 C CA . GLY A 1 90 ? -13.661 13.857 6.716 1.00 54.56 90 GLY A CA 1
ATOM 711 C C . GLY A 1 90 ? -14.854 14.039 7.674 1.00 54.56 90 GLY A C 1
ATOM 712 O O . GLY A 1 90 ? -14.632 14.150 8.875 1.00 54.56 90 GLY A O 1
ATOM 713 N N . THR A 1 91 ? -16.090 14.060 7.181 1.00 53.75 91 THR A N 1
ATOM 714 C CA . THR A 1 91 ? -17.360 14.064 7.920 1.00 53.75 91 THR A CA 1
ATOM 715 C C . THR A 1 91 ? -18.112 12.723 7.883 1.00 53.75 91 THR A C 1
ATOM 717 O O . THR A 1 91 ? -19.078 12.562 8.624 1.00 53.75 91 THR A O 1
ATOM 720 N N . GLY A 1 92 ? -17.703 11.761 7.046 1.00 63.03 92 GLY A N 1
ATOM 721 C CA . GLY A 1 92 ? -18.302 10.421 6.999 1.00 63.03 92 GLY A CA 1
ATOM 722 C C . GLY A 1 92 ? -17.846 9.525 8.157 1.00 63.03 92 GLY A C 1
ATOM 723 O O . GLY A 1 92 ? -16.707 9.622 8.614 1.00 63.03 92 GLY A O 1
ATOM 724 N N . THR A 1 93 ? -18.720 8.621 8.608 1.00 73.88 93 THR A N 1
ATOM 725 C CA . THR A 1 93 ? -18.435 7.652 9.682 1.00 73.88 93 THR A CA 1
ATOM 726 C C . THR A 1 93 ? -17.331 6.651 9.336 1.00 73.88 93 THR A C 1
ATOM 728 O O . THR A 1 93 ? -16.810 6.031 10.250 1.00 73.88 93 THR A O 1
ATOM 731 N N . GLY A 1 94 ? -16.913 6.538 8.070 1.00 83.62 94 GLY A N 1
ATOM 732 C CA . GLY A 1 94 ? -15.974 5.512 7.612 1.00 83.62 94 GLY A CA 1
ATOM 733 C C . GLY A 1 94 ? -16.681 4.227 7.169 1.00 83.62 94 GLY A C 1
ATOM 734 O O . GLY A 1 94 ? -17.895 4.100 7.314 1.00 83.62 94 GLY A O 1
ATOM 735 N N . GLU A 1 95 ? -15.924 3.277 6.623 1.00 88.69 95 GLU A N 1
ATOM 736 C CA . GLU A 1 95 ? -16.408 1.914 6.359 1.00 88.69 95 GLU A CA 1
ATOM 737 C C . GLU A 1 95 ? -16.207 1.074 7.620 1.00 88.69 95 GLU A C 1
ATOM 739 O O . GLU A 1 95 ? -15.095 1.007 8.146 1.00 88.69 95 GLU A O 1
ATOM 744 N N . GLU A 1 96 ? -17.271 0.450 8.125 1.00 89.00 96 GLU A N 1
ATOM 745 C CA . GLU A 1 96 ? -17.150 -0.485 9.243 1.00 89.00 96 GLU A CA 1
ATOM 746 C C . GLU A 1 96 ? -16.423 -1.748 8.777 1.00 89.00 96 GLU A C 1
ATOM 748 O O . GLU A 1 96 ? -16.852 -2.413 7.832 1.00 89.00 96 GLU A O 1
ATOM 753 N N . ILE A 1 97 ? -15.326 -2.080 9.452 1.00 88.06 97 ILE A N 1
ATOM 754 C CA . ILE A 1 97 ? -14.625 -3.341 9.238 1.00 88.06 97 ILE A CA 1
ATOM 755 C C . ILE A 1 97 ? -15.200 -4.371 10.198 1.00 88.06 97 ILE A C 1
ATOM 757 O O . ILE A 1 97 ? -15.097 -4.225 11.421 1.00 88.06 97 ILE A O 1
ATOM 761 N N . ILE A 1 98 ? -15.786 -5.422 9.632 1.00 84.50 98 ILE A N 1
ATOM 762 C CA . ILE A 1 98 ? -16.357 -6.520 10.407 1.00 84.50 98 ILE A CA 1
ATOM 763 C C . ILE A 1 98 ? -15.214 -7.343 11.001 1.00 84.50 98 ILE A C 1
ATOM 765 O O . ILE A 1 98 ? -14.261 -7.715 10.314 1.00 84.50 98 ILE A O 1
ATOM 769 N N . TYR A 1 99 ? -15.306 -7.630 12.298 1.00 78.25 99 TYR A N 1
ATOM 770 C CA . TYR A 1 99 ? -14.307 -8.442 12.976 1.00 78.25 99 TYR A CA 1
ATOM 771 C C . TYR A 1 99 ? -14.390 -9.899 12.555 1.00 78.25 99 TYR A C 1
ATOM 773 O O . TYR A 1 99 ? -15.327 -10.616 12.891 1.00 78.25 99 TYR A O 1
ATOM 781 N N . ASP A 1 100 ? -13.348 -10.327 11.861 1.00 79.25 100 ASP A N 1
ATOM 782 C CA . ASP A 1 100 ? -13.066 -11.713 11.548 1.00 79.25 100 ASP A CA 1
ATOM 783 C C . ASP A 1 100 ? -11.542 -11.892 11.611 1.00 79.25 100 ASP A C 1
ATOM 785 O O . ASP A 1 100 ? -10.785 -11.046 11.123 1.00 79.25 100 ASP A O 1
ATOM 789 N N . SER A 1 101 ? -11.082 -12.952 12.279 1.00 81.50 101 SER A N 1
ATOM 790 C CA . SER A 1 101 ? -9.662 -13.331 12.337 1.00 81.50 101 SER A CA 1
ATOM 791 C C . SER A 1 101 ? -9.264 -14.388 11.312 1.00 81.50 101 SER A C 1
ATOM 793 O O . SER A 1 101 ? -8.094 -14.759 11.221 1.00 81.50 101 SER A O 1
ATOM 795 N N . THR A 1 102 ? -10.240 -14.914 10.582 1.00 82.62 102 THR A N 1
ATOM 796 C CA . THR A 1 102 ? -10.100 -15.987 9.597 1.00 82.62 102 THR A CA 1
ATOM 797 C C . THR A 1 102 ? -10.269 -15.483 8.169 1.00 82.62 102 THR A C 1
ATOM 799 O O . THR A 1 102 ? -9.591 -15.986 7.275 1.00 82.62 102 THR A O 1
ATOM 802 N N . SER A 1 103 ? -11.078 -14.441 7.969 1.00 85.00 103 SER A N 1
ATOM 803 C CA . SER A 1 103 ? -11.288 -13.800 6.670 1.00 85.00 103 SER A CA 1
ATOM 804 C C . SER A 1 103 ? -10.895 -12.327 6.707 1.00 85.00 103 SER A C 1
ATOM 806 O O . SER A 1 103 ? -10.998 -11.650 7.731 1.00 85.00 103 SER A O 1
ATOM 808 N N . ALA A 1 104 ? -10.430 -11.826 5.565 1.00 90.88 104 ALA A N 1
ATOM 809 C CA . ALA A 1 104 ? -10.164 -10.410 5.370 1.00 90.88 104 ALA A CA 1
ATOM 810 C C . ALA A 1 104 ? -11.243 -9.801 4.469 1.00 90.88 104 ALA A C 1
ATOM 812 O O . ALA A 1 104 ? -11.603 -10.392 3.451 1.00 90.88 104 ALA A O 1
ATOM 813 N N . GLN A 1 105 ? -11.740 -8.629 4.850 1.00 92.56 105 GLN A N 1
ATOM 814 C CA . GLN A 1 105 ? -12.693 -7.835 4.083 1.00 92.56 105 GLN A CA 1
ATOM 815 C C . GLN A 1 105 ? -11.942 -7.050 3.004 1.00 92.56 105 GLN A C 1
ATOM 817 O O . GLN A 1 105 ? -10.968 -6.358 3.311 1.00 92.56 105 GLN A O 1
ATOM 822 N N . ASP A 1 106 ? -12.381 -7.159 1.750 1.00 93.38 106 ASP A N 1
ATOM 823 C CA . ASP A 1 106 ? -11.878 -6.322 0.660 1.00 93.38 106 ASP A CA 1
ATOM 824 C C . ASP A 1 106 ? -12.350 -4.874 0.862 1.00 93.38 106 ASP A C 1
ATOM 826 O O . ASP A 1 106 ? -13.533 -4.625 1.084 1.00 93.38 106 ASP A O 1
ATOM 830 N N . VAL A 1 107 ? -11.426 -3.921 0.752 1.00 92.88 107 VAL A N 1
ATOM 831 C CA . VAL A 1 107 ? -11.723 -2.485 0.778 1.00 92.88 107 VAL A CA 1
ATOM 832 C C . VAL A 1 107 ? -11.800 -1.992 -0.656 1.00 92.88 107 VAL A C 1
ATOM 834 O O . VAL A 1 107 ? -10.790 -1.971 -1.369 1.00 92.88 107 VAL A O 1
ATOM 837 N N . ALA A 1 108 ? -12.985 -1.569 -1.084 1.00 89.19 108 ALA A N 1
ATOM 838 C CA . ALA A 1 108 ? -13.181 -1.055 -2.432 1.00 89.19 108 ALA A CA 1
ATOM 839 C C . ALA A 1 108 ? -12.400 0.253 -2.640 1.00 89.19 108 ALA A C 1
ATOM 841 O O . ALA A 1 108 ? -12.454 1.166 -1.813 1.00 89.19 108 ALA A O 1
ATOM 842 N N . SER A 1 109 ? -11.689 0.368 -3.766 1.00 85.31 109 SER A N 1
ATOM 843 C CA . SER A 1 109 ? -11.087 1.648 -4.127 1.00 85.31 109 SER A CA 1
ATOM 844 C C . SER A 1 109 ? -12.138 2.595 -4.692 1.00 85.31 109 SER A C 1
ATOM 846 O O . SER A 1 109 ? -12.921 2.222 -5.563 1.00 85.31 109 SER A O 1
ATOM 848 N N . ILE A 1 110 ? -12.113 3.846 -4.233 1.00 74.81 110 ILE A N 1
ATOM 849 C CA . ILE A 1 110 ? -13.013 4.896 -4.733 1.00 74.81 110 ILE A CA 1
ATOM 850 C C . ILE A 1 110 ? -12.464 5.512 -6.030 1.00 74.81 110 ILE A C 1
ATOM 852 O O . ILE A 1 110 ? -13.233 5.890 -6.909 1.00 74.81 110 ILE A O 1
ATOM 856 N N . ALA A 1 111 ? -11.136 5.608 -6.158 1.00 82.50 111 ALA A N 1
ATOM 857 C CA . ALA A 1 111 ? -10.469 6.270 -7.282 1.00 82.50 111 ALA A CA 1
ATOM 858 C C . ALA A 1 111 ? -9.893 5.293 -8.322 1.00 82.50 111 ALA A C 1
ATOM 860 O O . ALA A 1 111 ? -9.701 5.672 -9.475 1.00 82.50 111 ALA A O 1
ATOM 861 N N . TYR A 1 112 ? -9.631 4.043 -7.931 1.00 85.06 112 TYR A N 1
ATOM 862 C CA . TYR A 1 112 ? -8.902 3.069 -8.742 1.00 85.06 112 TYR A CA 1
ATOM 863 C C . TYR A 1 112 ? -9.630 1.717 -8.763 1.00 85.06 112 TYR A C 1
ATOM 865 O O . TYR A 1 112 ? -9.124 0.746 -8.198 1.00 85.06 112 TYR A O 1
ATOM 873 N N . PRO A 1 113 ? -10.815 1.617 -9.398 1.00 83.12 113 PRO A N 1
ATOM 874 C CA . PRO A 1 113 ? -11.605 0.381 -9.408 1.00 83.12 113 PRO A CA 1
ATOM 875 C C . PRO A 1 113 ? -10.848 -0.795 -10.037 1.00 83.12 113 PRO A C 1
ATOM 877 O O . PRO A 1 113 ? -11.024 -1.936 -9.622 1.00 83.12 113 PRO A O 1
ATOM 880 N N . ASP A 1 114 ? -9.956 -0.508 -10.986 1.00 87.12 114 ASP A N 1
ATOM 881 C CA . ASP A 1 114 ? -9.101 -1.509 -11.611 1.00 87.12 114 ASP A CA 1
ATOM 882 C C . ASP A 1 114 ? -7.760 -1.694 -10.896 1.00 87.12 114 ASP A C 1
ATOM 884 O O . ASP A 1 114 ? -6.988 -2.536 -11.334 1.00 87.12 114 ASP A O 1
ATOM 888 N N . GLY A 1 115 ? -7.449 -0.954 -9.829 1.00 92.38 115 GLY A N 1
ATOM 889 C CA . GLY A 1 115 ? -6.165 -0.983 -9.121 1.00 92.38 115 GLY A CA 1
ATOM 890 C C . GLY A 1 115 ? -5.169 0.106 -9.545 1.00 92.38 115 GLY A C 1
ATOM 891 O O . GLY A 1 115 ? -5.403 0.869 -10.482 1.00 92.38 115 GLY A O 1
ATOM 892 N N . ILE A 1 116 ? -4.035 0.183 -8.841 1.00 94.75 116 ILE A N 1
ATOM 893 C CA . ILE A 1 116 ? -3.032 1.255 -8.988 1.00 94.75 116 ILE A CA 1
ATOM 894 C C . ILE A 1 116 ? -1.782 0.726 -9.676 1.00 94.75 116 ILE A C 1
ATOM 896 O O . ILE A 1 116 ? -1.193 -0.247 -9.211 1.00 94.75 116 ILE A O 1
ATOM 900 N N . MET A 1 117 ? -1.346 1.399 -10.742 1.00 95.06 117 MET A N 1
ATOM 901 C CA . MET A 1 117 ? -0.065 1.120 -11.392 1.00 95.06 117 MET A CA 1
ATOM 902 C C . MET A 1 117 ? 1.075 1.790 -10.622 1.00 95.06 117 MET A C 1
ATOM 904 O O . MET A 1 117 ? 1.061 2.996 -10.393 1.00 95.06 117 MET A O 1
ATOM 908 N N . LEU A 1 118 ? 2.073 1.003 -10.244 1.00 95.75 118 LEU A N 1
ATOM 909 C CA . LEU A 1 118 ? 3.193 1.404 -9.407 1.00 95.75 118 LEU A CA 1
ATOM 910 C C . LEU A 1 118 ? 4.510 1.189 -10.157 1.00 95.75 118 LEU A C 1
ATOM 912 O O . LEU A 1 118 ? 4.761 0.113 -10.708 1.00 95.75 118 LEU A O 1
ATOM 916 N N . LEU A 1 119 ? 5.344 2.232 -10.174 1.00 96.31 119 LEU A N 1
ATOM 917 C CA . LEU A 1 119 ? 6.701 2.196 -10.714 1.00 96.31 119 LEU A CA 1
ATOM 918 C C . LEU A 1 119 ? 7.598 1.311 -9.833 1.00 96.31 119 LEU A C 1
ATOM 920 O O . LEU A 1 119 ? 7.822 1.670 -8.677 1.00 96.31 119 LEU A O 1
ATOM 924 N N . PRO A 1 120 ? 8.159 0.203 -10.353 1.00 95.38 120 PRO A N 1
ATOM 925 C CA . PRO A 1 120 ? 9.057 -0.649 -9.587 1.00 95.38 120 PRO A CA 1
ATOM 926 C C . PRO A 1 120 ? 10.257 0.134 -9.058 1.00 95.38 120 PRO A C 1
ATOM 928 O O . PRO A 1 120 ? 10.950 0.808 -9.821 1.00 95.38 120 PRO A O 1
ATOM 931 N N . GLN A 1 121 ? 10.495 0.049 -7.752 1.00 94.75 121 GLN A N 1
ATOM 932 C CA . GLN A 1 121 ? 11.536 0.815 -7.076 1.00 94.75 121 GLN A CA 1
ATOM 933 C C . GLN A 1 121 ? 11.969 0.162 -5.765 1.00 94.75 121 GLN A C 1
ATOM 935 O O . GLN A 1 121 ? 11.189 -0.530 -5.109 1.00 94.75 121 GLN A O 1
ATOM 940 N N . GLN A 1 122 ? 13.230 0.395 -5.407 1.00 94.69 122 GLN A N 1
ATOM 941 C CA . GLN A 1 122 ? 13.779 0.069 -4.094 1.00 94.69 122 GLN A CA 1
ATOM 942 C C . GLN A 1 122 ? 13.558 1.241 -3.140 1.00 94.69 122 GLN A C 1
ATOM 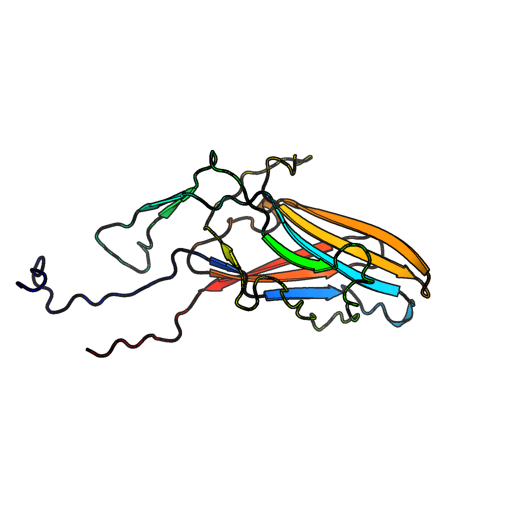944 O O . GLN A 1 122 ? 13.508 2.394 -3.574 1.00 94.69 122 GLN A O 1
ATOM 949 N N . PHE A 1 123 ? 13.460 0.936 -1.851 1.00 94.06 123 PHE A N 1
ATOM 950 C CA . PHE A 1 123 ? 13.316 1.930 -0.795 1.00 94.06 123 PHE A CA 1
ATOM 951 C C . PHE A 1 123 ? 14.583 1.939 0.052 1.00 94.06 123 PHE A C 1
ATOM 953 O O . PHE A 1 123 ? 15.107 0.878 0.384 1.00 94.06 123 PHE A O 1
ATOM 960 N N . ASP A 1 124 ? 15.082 3.133 0.361 1.00 92.00 124 ASP A N 1
ATOM 961 C CA . ASP A 1 124 ? 16.237 3.288 1.239 1.00 92.00 124 ASP A CA 1
ATOM 962 C C . ASP A 1 124 ? 15.789 3.125 2.704 1.00 92.00 124 ASP A C 1
ATOM 964 O O . ASP A 1 124 ? 14.672 3.519 3.054 1.00 92.00 124 ASP A O 1
ATOM 968 N N . ASP A 1 125 ? 16.656 2.556 3.548 1.00 93.88 125 ASP A N 1
ATOM 969 C CA . ASP A 1 125 ? 16.411 2.435 4.989 1.00 93.88 125 ASP A CA 1
ATOM 970 C C . ASP A 1 125 ? 16.261 3.837 5.611 1.00 93.88 125 ASP A C 1
ATOM 972 O O . ASP A 1 125 ? 17.187 4.653 5.505 1.00 93.88 125 ASP A O 1
ATOM 976 N N . PRO A 1 126 ? 15.111 4.155 6.231 1.00 93.12 126 PRO A N 1
ATOM 977 C CA . PRO A 1 126 ? 14.867 5.480 6.778 1.00 93.12 126 PRO A CA 1
ATOM 978 C C . PRO A 1 126 ? 15.451 5.685 8.189 1.00 93.12 126 PRO A C 1
ATOM 980 O O . PRO A 1 126 ? 15.409 6.809 8.698 1.00 93.12 126 PRO A O 1
ATOM 983 N N . GLY A 1 127 ? 15.979 4.635 8.828 1.00 93.38 127 GLY A N 1
ATOM 984 C CA . GLY A 1 127 ? 16.406 4.634 10.226 1.00 93.38 127 GLY A CA 1
ATOM 985 C C . GLY A 1 127 ? 15.247 4.700 11.231 1.00 93.38 127 GLY A C 1
ATOM 986 O O . GLY A 1 127 ? 14.073 4.614 10.878 1.00 93.38 127 GLY A O 1
ATOM 987 N N . ASP A 1 128 ? 15.583 4.892 12.510 1.00 90.94 128 ASP A N 1
ATOM 988 C CA . ASP A 1 128 ? 14.637 4.756 13.635 1.00 90.94 128 ASP A CA 1
ATOM 989 C C . ASP A 1 128 ? 13.547 5.846 13.712 1.00 90.94 128 ASP A C 1
ATOM 991 O O . ASP A 1 128 ? 12.569 5.693 14.445 1.00 90.94 128 ASP A O 1
ATOM 995 N N . ASN A 1 129 ? 13.706 6.970 13.002 1.00 91.19 129 ASN A N 1
ATOM 996 C CA . ASN A 1 129 ? 12.755 8.087 13.030 1.00 91.19 129 ASN A CA 1
ATOM 997 C C . ASN A 1 129 ? 12.534 8.676 11.621 1.00 91.19 129 ASN A C 1
ATOM 999 O O . ASN A 1 129 ? 13.092 9.732 11.300 1.00 91.19 129 ASN A O 1
ATOM 1003 N N . PRO A 1 130 ? 11.761 7.983 10.765 1.00 92.62 130 PRO A N 1
ATOM 1004 C CA . PRO A 1 130 ? 11.515 8.381 9.381 1.00 92.62 130 PRO A CA 1
ATOM 1005 C C . PRO A 1 130 ? 10.878 9.773 9.259 1.00 92.62 130 PRO A C 1
ATOM 1007 O O . PRO A 1 130 ? 9.836 10.059 9.849 1.00 92.62 130 PRO A O 1
ATOM 1010 N N . ASP A 1 131 ? 11.443 10.617 8.391 1.00 92.94 131 ASP A N 1
ATOM 1011 C CA . ASP A 1 131 ? 10.777 11.829 7.902 1.00 92.94 131 ASP A CA 1
ATOM 1012 C C . ASP A 1 131 ? 9.842 11.464 6.740 1.00 92.94 131 ASP A C 1
ATOM 1014 O O . ASP A 1 131 ? 10.263 11.358 5.584 1.00 92.94 131 ASP A O 1
ATOM 1018 N N . TYR A 1 132 ? 8.554 11.281 7.040 1.00 92.12 132 TYR A N 1
ATOM 1019 C CA . TYR A 1 132 ? 7.530 10.889 6.064 1.00 92.12 132 TYR A CA 1
ATOM 1020 C C . TYR A 1 132 ? 7.279 11.915 4.947 1.00 92.12 132 TYR A C 1
ATOM 1022 O O . TYR A 1 132 ? 6.577 11.609 3.987 1.00 92.12 132 TYR A O 1
ATOM 1030 N N . THR A 1 133 ? 7.877 13.109 5.005 1.00 89.50 133 THR A N 1
ATOM 1031 C CA . THR A 1 133 ? 7.883 14.046 3.865 1.00 89.50 133 THR A CA 1
ATOM 1032 C C . THR A 1 133 ? 8.946 13.705 2.819 1.00 89.50 133 THR A C 1
ATOM 1034 O O . THR A 1 133 ? 8.914 14.238 1.713 1.00 89.50 133 THR A O 1
ATOM 1037 N N . LYS A 1 134 ? 9.889 12.816 3.155 1.00 89.69 134 LYS A N 1
ATOM 1038 C CA . LYS A 1 134 ? 11.042 12.435 2.321 1.00 89.69 134 LYS A CA 1
ATOM 1039 C C . LYS A 1 134 ? 11.144 10.941 2.048 1.00 89.69 134 LYS A C 1
ATOM 1041 O O . LYS A 1 134 ? 11.807 10.566 1.088 1.00 89.69 134 LYS A O 1
ATOM 1046 N N . VAL A 1 135 ? 10.461 10.106 2.830 1.00 93.50 135 VAL A N 1
ATOM 1047 C CA . VAL A 1 135 ? 10.418 8.654 2.607 1.00 93.50 135 VAL A CA 1
ATOM 1048 C C . VAL A 1 135 ? 9.043 8.204 2.100 1.00 93.50 135 VAL A C 1
ATOM 1050 O O . VAL A 1 135 ? 8.036 8.731 2.578 1.00 93.50 135 VAL A O 1
ATOM 1053 N N . PRO A 1 136 ? 8.961 7.256 1.149 1.00 95.62 136 PRO A N 1
ATOM 1054 C CA . PRO A 1 136 ? 7.699 6.637 0.753 1.00 95.62 136 PRO A CA 1
ATOM 1055 C C . PRO A 1 136 ? 7.072 5.853 1.911 1.00 95.62 136 PRO A C 1
ATOM 1057 O O . PRO A 1 136 ? 7.778 5.146 2.637 1.00 95.62 136 PRO A O 1
ATOM 1060 N N . TYR A 1 137 ? 5.751 5.927 2.071 1.00 96.94 137 TYR A N 1
ATOM 1061 C CA . TYR A 1 137 ? 5.059 5.311 3.210 1.00 96.94 137 TYR A CA 1
ATOM 1062 C C . TYR A 1 137 ? 3.680 4.746 2.862 1.00 96.94 137 TYR A C 1
ATOM 1064 O O . TYR A 1 137 ? 3.049 5.149 1.886 1.00 96.94 137 TYR A O 1
ATOM 1072 N N . LEU A 1 138 ? 3.189 3.843 3.712 1.00 97.12 138 LEU A N 1
ATOM 1073 C CA . LEU A 1 138 ? 1.779 3.467 3.815 1.00 97.12 138 LEU A CA 1
ATOM 1074 C C . LEU A 1 138 ? 1.148 4.168 5.012 1.00 97.12 138 LEU A C 1
ATOM 1076 O O . LEU A 1 138 ? 1.748 4.235 6.084 1.00 97.12 138 LEU A O 1
ATOM 1080 N N . LYS A 1 139 ? -0.073 4.667 4.833 1.00 95.62 139 LYS A N 1
ATOM 1081 C CA . LYS A 1 139 ? -0.862 5.324 5.875 1.00 95.62 139 LYS A CA 1
ATOM 1082 C C . LYS A 1 139 ? -2.251 4.713 5.945 1.00 95.62 139 LYS A C 1
ATOM 1084 O O . LYS A 1 139 ? -2.892 4.480 4.920 1.00 95.62 139 LYS A O 1
ATOM 1089 N N . ILE A 1 140 ? -2.727 4.507 7.168 1.00 93.44 140 ILE A N 1
ATOM 1090 C CA . ILE A 1 140 ? -4.118 4.175 7.472 1.00 93.44 140 ILE A CA 1
ATOM 1091 C C . ILE A 1 140 ? -4.653 5.136 8.531 1.00 93.44 140 ILE A C 1
ATOM 1093 O O . ILE A 1 140 ? -3.987 5.407 9.530 1.00 93.44 140 ILE A O 1
ATOM 1097 N N . LYS A 1 141 ? -5.878 5.623 8.326 1.00 91.56 141 LYS A N 1
ATOM 1098 C CA . LYS A 1 141 ? -6.623 6.422 9.306 1.00 91.56 141 LYS A CA 1
ATOM 1099 C C . LYS A 1 141 ? -7.949 5.754 9.615 1.00 91.56 141 LYS A C 1
ATOM 1101 O O . LYS A 1 141 ? -8.647 5.318 8.695 1.00 91.56 141 LYS A O 1
ATOM 1106 N N . TYR A 1 142 ? -8.310 5.699 10.889 1.00 89.19 142 TYR A N 1
ATOM 1107 C CA . TYR A 1 142 ? -9.517 5.017 11.341 1.00 89.19 142 TYR A CA 1
ATOM 1108 C C . TYR A 1 142 ? -10.033 5.585 12.661 1.00 89.19 142 TYR A C 1
ATOM 1110 O O . TYR A 1 142 ? -9.277 6.159 13.444 1.00 89.19 142 TYR A O 1
ATOM 1118 N N . ASP A 1 143 ? -11.319 5.388 12.922 1.00 87.62 143 ASP A N 1
ATOM 1119 C CA . ASP A 1 143 ? -11.891 5.594 14.247 1.00 87.62 143 ASP A CA 1
ATOM 1120 C C . ASP A 1 143 ? -12.046 4.255 14.961 1.00 87.62 143 ASP A C 1
ATOM 1122 O O . ASP A 1 143 ? -12.480 3.256 14.377 1.00 87.62 143 ASP A O 1
ATOM 1126 N N . PHE A 1 144 ? -11.733 4.254 16.251 1.00 82.81 144 PHE A N 1
ATOM 1127 C CA . PHE A 1 144 ? -11.969 3.117 17.127 1.00 82.81 144 PHE A CA 1
ATOM 1128 C C . PHE A 1 144 ? -13.064 3.459 18.133 1.00 82.81 144 PHE A C 1
ATOM 1130 O O . PHE A 1 144 ? -12.986 4.472 18.833 1.00 82.81 144 PHE A O 1
ATOM 1137 N N . TYR A 1 145 ? -14.078 2.607 18.219 1.00 81.62 145 TYR A N 1
ATOM 1138 C CA . TYR A 1 145 ? -15.209 2.766 19.129 1.00 81.62 145 TYR A CA 1
ATOM 1139 C C . TYR A 1 145 ? -15.215 1.657 20.166 1.00 81.62 145 TYR A C 1
ATOM 1141 O O . TYR A 1 145 ? -14.815 0.532 19.876 1.00 81.62 145 TYR A O 1
ATOM 1149 N N . ARG A 1 146 ? -15.732 1.965 21.356 1.00 81.94 146 ARG A N 1
ATOM 1150 C CA . ARG A 1 146 ? -16.042 0.994 22.408 1.00 81.94 146 ARG A CA 1
ATOM 1151 C C . ARG A 1 146 ? -17.446 1.274 22.926 1.00 81.94 146 ARG A C 1
ATOM 1153 O O . ARG A 1 146 ? -17.687 2.351 23.462 1.00 81.94 146 ARG A O 1
ATOM 1160 N N . ASN A 1 147 ? -18.344 0.300 22.801 1.00 82.19 147 ASN A N 1
ATOM 1161 C CA . ASN A 1 147 ? -19.758 0.417 23.167 1.00 82.19 147 ASN A CA 1
ATOM 1162 C C . ASN A 1 147 ? -20.424 1.654 22.532 1.00 82.19 147 ASN A C 1
ATOM 1164 O O . ASN A 1 147 ? -21.062 2.432 23.231 1.00 82.19 147 ASN A O 1
ATOM 1168 N N . ASP A 1 148 ? -20.210 1.862 21.229 1.00 75.38 148 ASP A N 1
ATOM 1169 C CA . ASP A 1 148 ? -20.767 2.972 20.430 1.00 75.38 148 ASP A CA 1
ATOM 1170 C C . ASP A 1 148 ? -20.286 4.392 20.782 1.00 75.38 148 ASP A C 1
ATOM 1172 O O . ASP A 1 148 ? -20.695 5.361 20.144 1.00 75.38 148 ASP A O 1
ATOM 1176 N N . TYR A 1 149 ? -19.337 4.533 21.708 1.00 75.81 149 TYR A N 1
ATOM 1177 C CA . TYR A 1 149 ? -18.624 5.789 21.936 1.00 75.81 149 TYR A CA 1
ATOM 1178 C C . TYR A 1 149 ? -17.330 5.817 21.125 1.00 75.81 149 TYR A C 1
ATOM 1180 O O . TYR A 1 149 ? -16.521 4.886 21.228 1.00 75.81 149 TYR A O 1
ATOM 1188 N N . THR A 1 150 ? -17.118 6.882 20.340 1.00 73.00 150 THR A N 1
ATOM 1189 C CA . THR A 1 150 ? -15.829 7.120 19.677 1.00 73.00 150 THR A CA 1
ATOM 1190 C C . THR A 1 150 ? -14.779 7.287 20.761 1.00 73.00 150 THR A C 1
ATOM 1192 O O . THR A 1 150 ? -14.8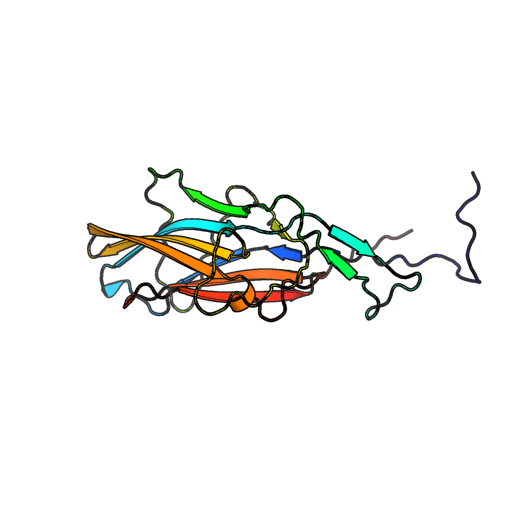50 8.214 21.566 1.00 73.00 150 THR A O 1
ATOM 1195 N N . VAL A 1 151 ? -13.816 6.375 20.801 1.00 71.00 151 VAL A N 1
ATOM 1196 C CA . VAL A 1 151 ? -12.719 6.451 21.763 1.00 71.00 151 VAL A CA 1
ATOM 1197 C C . VAL A 1 151 ? -11.670 7.418 21.237 1.00 71.00 151 VAL A C 1
ATOM 1199 O O . VAL A 1 151 ? -11.218 8.291 21.969 1.00 71.00 151 VAL A O 1
ATOM 1202 N N . GLU A 1 152 ? -11.287 7.263 19.968 1.00 77.31 152 GLU A N 1
ATOM 1203 C CA . GLU A 1 152 ? -10.180 8.009 19.377 1.00 77.31 152 GLU A CA 1
ATOM 1204 C C . GLU A 1 152 ? -10.170 7.871 17.846 1.00 77.31 152 GLU A C 1
ATOM 1206 O O . GLU A 1 152 ? -10.470 6.795 17.315 1.00 77.31 152 GLU A O 1
ATOM 1211 N N . THR A 1 153 ? -9.773 8.937 17.143 1.00 86.31 153 THR A N 1
ATOM 1212 C CA . THR A 1 153 ? -9.326 8.852 15.744 1.00 86.31 153 THR A CA 1
ATOM 1213 C C . THR A 1 153 ? -7.829 8.600 15.732 1.00 86.31 153 THR A C 1
ATOM 1215 O O . THR A 1 153 ? -7.062 9.387 16.284 1.00 86.31 153 THR A O 1
ATOM 1218 N N . LYS A 1 154 ? -7.414 7.525 15.072 1.00 86.88 154 LYS A N 1
ATOM 1219 C CA . LYS A 1 154 ? -6.027 7.070 15.028 1.00 86.88 154 LYS A CA 1
ATOM 1220 C C . LYS A 1 154 ? -5.477 7.112 13.618 1.00 86.88 154 LYS A C 1
ATOM 1222 O O . LYS A 1 154 ? -6.208 7.005 12.631 1.00 86.88 154 LYS A O 1
ATOM 1227 N N . GLU A 1 155 ? -4.164 7.243 13.559 1.00 90.19 155 GLU A N 1
ATOM 1228 C CA . GLU A 1 155 ? -3.381 7.178 12.339 1.00 90.19 155 GLU A CA 1
ATOM 1229 C C . GLU A 1 155 ? -2.182 6.265 12.583 1.00 90.19 155 GLU A C 1
ATOM 1231 O O . GLU A 1 155 ? -1.544 6.337 13.634 1.00 90.19 155 GLU A O 1
ATOM 1236 N N . ALA A 1 156 ? -1.900 5.392 11.622 1.00 92.00 156 ALA A N 1
ATOM 1237 C CA . ALA A 1 156 ? -0.683 4.597 11.599 1.00 92.00 156 ALA A CA 1
ATOM 1238 C C . ALA A 1 156 ? 0.015 4.807 10.258 1.00 92.00 156 ALA A C 1
ATOM 1240 O O . ALA A 1 156 ? -0.607 4.682 9.199 1.00 92.00 156 ALA A O 1
ATOM 1241 N N . ILE A 1 157 ? 1.305 5.125 10.330 1.00 94.62 157 ILE A N 1
ATOM 1242 C CA . ILE A 1 157 ? 2.179 5.343 9.181 1.00 94.62 157 ILE A CA 1
ATOM 1243 C C . ILE A 1 157 ? 3.359 4.383 9.308 1.00 94.62 157 ILE A C 1
ATOM 1245 O O . ILE A 1 157 ? 3.893 4.209 10.403 1.00 94.62 157 ILE A O 1
ATOM 1249 N N . VAL A 1 158 ? 3.742 3.756 8.199 1.00 95.12 158 VAL A N 1
ATOM 1250 C CA . VAL A 1 158 ? 4.916 2.883 8.119 1.00 95.12 158 VAL A CA 1
ATOM 1251 C C . VAL A 1 158 ? 5.699 3.178 6.834 1.00 95.12 158 VAL A C 1
ATOM 1253 O O . VAL A 1 158 ? 5.081 3.349 5.777 1.00 95.12 158 VAL A O 1
ATOM 1256 N N . PRO A 1 159 ? 7.038 3.244 6.875 1.00 96.75 159 PRO A N 1
ATOM 1257 C CA . PRO A 1 159 ? 7.854 3.315 5.669 1.00 96.75 159 PRO A CA 1
ATOM 1258 C C . PRO A 1 159 ? 7.596 2.128 4.736 1.00 96.75 159 PRO A C 1
ATOM 1260 O O . PRO A 1 159 ? 7.445 0.990 5.181 1.00 96.75 159 PRO A O 1
ATOM 1263 N N . LEU A 1 160 ? 7.608 2.358 3.421 1.00 96.50 160 LEU A N 1
ATOM 1264 C CA . LEU A 1 160 ? 7.515 1.253 2.460 1.00 96.50 160 LEU A CA 1
ATOM 1265 C C . LEU A 1 160 ? 8.705 0.295 2.551 1.00 96.50 160 LEU A C 1
ATOM 1267 O O . LEU A 1 160 ? 8.538 -0.873 2.220 1.00 96.50 160 LEU A O 1
ATOM 1271 N N . TYR A 1 161 ? 9.864 0.761 3.022 1.00 96.25 161 TYR A N 1
ATOM 1272 C CA . TYR A 1 161 ? 11.033 -0.077 3.296 1.00 96.25 161 TYR A CA 1
ATOM 1273 C C . TYR A 1 161 ? 10.709 -1.233 4.257 1.00 96.25 161 TYR A C 1
ATOM 1275 O O . TYR A 1 161 ? 10.993 -2.389 3.945 1.00 96.25 161 TYR A O 1
ATOM 1283 N N . ASP A 1 162 ? 10.018 -0.943 5.364 1.00 94.75 162 ASP A N 1
ATOM 1284 C CA . ASP A 1 162 ? 9.681 -1.941 6.390 1.00 94.75 162 ASP A CA 1
ATOM 1285 C C . ASP A 1 162 ? 8.607 -2.932 5.925 1.00 94.75 162 ASP A C 1
ATOM 1287 O O . ASP A 1 162 ? 8.505 -4.051 6.430 1.00 94.75 162 ASP A O 1
ATOM 1291 N N . VAL A 1 163 ? 7.787 -2.525 4.954 1.00 95.00 163 VAL A N 1
ATOM 1292 C CA . VAL A 1 163 ? 6.694 -3.341 4.413 1.00 95.00 163 VAL A CA 1
ATOM 1293 C C . VAL A 1 163 ? 7.161 -4.172 3.215 1.00 95.00 163 VAL A C 1
ATOM 1295 O O . VAL A 1 163 ? 6.789 -5.335 3.076 1.00 95.00 163 VAL A O 1
ATOM 1298 N N . PHE A 1 164 ? 8.010 -3.598 2.365 1.00 94.31 164 PHE A N 1
ATOM 1299 C CA . PHE A 1 164 ? 8.539 -4.191 1.141 1.00 94.31 164 PHE A CA 1
ATOM 1300 C C . PHE A 1 164 ? 10.068 -4.213 1.192 1.00 94.31 164 PHE A C 1
ATOM 1302 O O . PHE A 1 164 ? 10.737 -3.447 0.500 1.00 94.31 164 PHE A O 1
ATOM 1309 N N . SER A 1 165 ? 10.629 -5.145 1.960 1.00 82.75 165 SER A N 1
ATOM 1310 C CA . SER A 1 165 ? 12.083 -5.261 2.169 1.00 82.75 165 SER A CA 1
ATOM 1311 C C . SER A 1 165 ? 12.908 -5.460 0.889 1.00 82.75 165 SER A C 1
ATOM 1313 O O . SER A 1 165 ? 14.101 -5.180 0.871 1.00 82.75 165 SER A O 1
ATOM 1315 N N . SER A 1 166 ? 12.286 -5.936 -0.195 1.00 89.25 166 SER A N 1
ATOM 1316 C CA . SER A 1 166 ? 12.914 -6.086 -1.519 1.00 89.25 166 SER A CA 1
ATOM 1317 C C . SER A 1 166 ? 12.453 -5.037 -2.537 1.00 89.25 166 SER A C 1
ATOM 1319 O O . SER A 1 166 ? 12.629 -5.225 -3.745 1.00 89.25 166 SER A O 1
ATOM 1321 N N . GLY A 1 167 ? 11.830 -3.956 -2.063 1.00 94.31 167 GLY A N 1
ATOM 1322 C CA . GLY A 1 167 ? 11.170 -2.953 -2.885 1.00 94.31 167 GLY A CA 1
ATOM 1323 C C . GLY A 1 167 ? 9.923 -3.479 -3.597 1.00 94.31 167 GLY A C 1
ATOM 1324 O O . GLY A 1 167 ? 9.507 -4.630 -3.439 1.00 94.31 167 GLY A O 1
ATOM 1325 N N . ILE A 1 168 ? 9.330 -2.627 -4.429 1.00 95.50 168 ILE A N 1
ATOM 1326 C CA . ILE A 1 168 ? 8.307 -3.056 -5.385 1.00 95.50 168 ILE A CA 1
ATOM 1327 C C . ILE A 1 168 ? 9.019 -3.563 -6.633 1.00 95.50 168 ILE A C 1
ATOM 1329 O O . ILE A 1 168 ? 9.668 -2.807 -7.356 1.00 95.50 168 ILE A O 1
ATOM 1333 N N . GLN A 1 169 ? 8.897 -4.863 -6.878 1.00 93.06 169 GLN A N 1
ATOM 1334 C CA . GLN A 1 169 ? 9.497 -5.529 -8.032 1.00 93.06 169 GLN A CA 1
ATOM 1335 C C . GLN A 1 169 ? 8.673 -5.279 -9.293 1.00 93.06 169 GLN A C 1
ATOM 1337 O O . GLN A 1 169 ? 7.504 -4.934 -9.195 1.00 93.06 169 GLN A O 1
ATOM 1342 N N . MET A 1 170 ? 9.268 -5.452 -10.473 1.00 92.06 170 MET A N 1
ATOM 1343 C CA . MET A 1 170 ? 8.584 -5.331 -11.767 1.00 92.06 170 MET A CA 1
ATOM 1344 C C . MET A 1 170 ? 7.745 -6.575 -12.080 1.00 92.06 170 MET A C 1
ATOM 1346 O O . MET A 1 170 ? 8.127 -7.677 -11.692 1.00 92.06 170 MET A O 1
ATOM 1350 N N . ASN A 1 171 ? 6.658 -6.405 -12.844 1.00 90.69 171 ASN A N 1
ATOM 1351 C CA . ASN A 1 171 ? 5.782 -7.493 -13.290 1.00 90.69 171 ASN A CA 1
ATOM 1352 C C . ASN A 1 171 ? 5.118 -8.242 -12.124 1.00 90.69 171 ASN A C 1
ATOM 1354 O O . ASN A 1 171 ? 5.033 -9.471 -12.140 1.00 90.69 171 ASN A O 1
ATOM 1358 N N . LYS A 1 172 ? 4.673 -7.508 -11.098 1.00 93.00 172 LYS A N 1
ATOM 1359 C CA . LYS A 1 172 ? 3.970 -8.078 -9.948 1.00 93.00 172 LYS A CA 1
ATOM 1360 C C . LYS A 1 172 ? 2.565 -7.521 -9.801 1.00 93.00 172 LYS A C 1
ATOM 1362 O O . LYS A 1 172 ? 2.324 -6.333 -10.018 1.00 93.00 172 LYS A O 1
ATOM 1367 N N . THR A 1 173 ? 1.653 -8.365 -9.349 1.00 95.50 173 THR A N 1
ATOM 1368 C CA . THR A 1 173 ? 0.418 -7.921 -8.703 1.00 95.50 173 THR A CA 1
ATOM 1369 C C . THR A 1 173 ? 0.628 -7.899 -7.198 1.00 95.50 173 THR A C 1
ATOM 1371 O O . THR A 1 173 ? 1.248 -8.802 -6.641 1.00 95.50 173 THR A O 1
ATOM 1374 N N . ILE A 1 174 ? 0.114 -6.867 -6.541 1.00 96.94 174 ILE A N 1
ATOM 1375 C CA . ILE A 1 174 ? 0.272 -6.623 -5.113 1.00 96.94 174 ILE A CA 1
ATOM 1376 C C . ILE A 1 174 ? -1.106 -6.676 -4.462 1.00 96.94 174 ILE A C 1
ATOM 1378 O O . ILE A 1 174 ? -2.019 -5.963 -4.882 1.00 96.94 174 ILE A O 1
ATOM 1382 N N . THR A 1 175 ? -1.239 -7.480 -3.413 1.00 96.50 175 THR A N 1
ATOM 1383 C CA . THR A 1 175 ? -2.377 -7.428 -2.485 1.00 96.50 175 THR A CA 1
ATOM 1384 C C . THR A 1 175 ? -1.869 -6.983 -1.123 1.00 96.50 175 THR A C 1
ATOM 1386 O O . THR A 1 175 ? -0.989 -7.627 -0.555 1.00 96.50 175 THR A O 1
ATOM 1389 N N . LEU A 1 176 ? -2.409 -5.891 -0.581 1.00 96.12 176 LEU A N 1
ATOM 1390 C CA . LEU A 1 176 ? -2.043 -5.398 0.747 1.00 96.12 176 LEU A CA 1
ATOM 1391 C C . LEU A 1 176 ? -3.057 -5.881 1.782 1.00 96.12 176 LEU A C 1
ATOM 1393 O O . LEU A 1 176 ? -4.198 -5.430 1.770 1.00 96.12 176 LEU A O 1
ATOM 1397 N N . THR A 1 177 ? -2.645 -6.749 2.706 1.00 94.94 177 THR A N 1
ATOM 1398 C CA . THR A 1 177 ? -3.484 -7.123 3.854 1.00 94.94 177 THR A CA 1
ATOM 1399 C C . THR A 1 177 ? -3.049 -6.363 5.102 1.00 94.94 177 THR A C 1
ATOM 1401 O O . THR A 1 177 ? -1.880 -6.399 5.483 1.00 94.94 177 THR A O 1
ATOM 1404 N N . ILE A 1 178 ? -3.996 -5.703 5.761 1.00 93.19 178 ILE A N 1
ATOM 1405 C CA . ILE A 1 178 ? -3.805 -4.940 6.994 1.00 93.19 178 ILE A CA 1
ATOM 1406 C C . ILE A 1 178 ? -4.480 -5.699 8.137 1.00 93.19 178 ILE A C 1
ATOM 1408 O O . ILE A 1 178 ? -5.666 -6.020 8.046 1.00 93.19 178 ILE A O 1
ATOM 1412 N N . LYS A 1 179 ? -3.750 -5.990 9.220 1.00 90.44 179 LYS A N 1
ATOM 141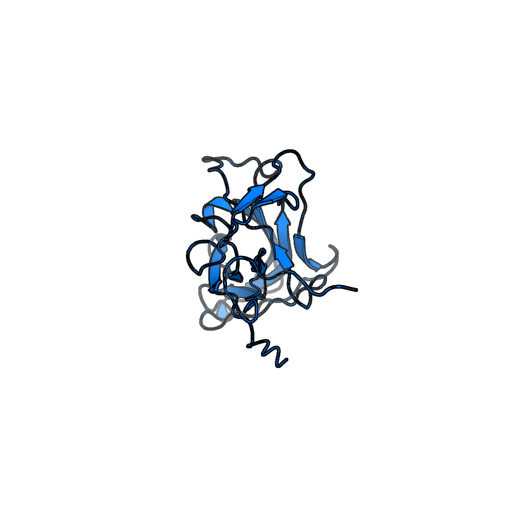3 C CA . LYS A 1 179 ? -4.318 -6.630 10.420 1.00 90.44 179 LYS A CA 1
ATOM 1414 C C . LYS A 1 179 ? -4.360 -5.663 11.594 1.00 90.44 179 LYS A C 1
ATOM 1416 O O . LYS A 1 179 ? -3.326 -5.115 11.975 1.00 90.44 179 LYS A O 1
ATOM 1421 N N . VAL A 1 180 ? -5.538 -5.504 12.193 1.00 85.38 180 VAL A N 1
ATOM 1422 C CA . VAL A 1 180 ? -5.781 -4.583 13.316 1.00 85.38 180 VAL A CA 1
ATOM 1423 C C . VAL A 1 180 ? -5.845 -5.337 14.653 1.00 85.38 180 VAL A C 1
ATOM 1425 O O . VAL A 1 180 ? -6.480 -6.391 14.749 1.00 85.38 180 VAL A O 1
ATOM 1428 N N . SER A 1 181 ? -5.202 -4.788 15.690 1.00 81.31 181 SER A N 1
ATOM 1429 C CA . SER A 1 181 ? -5.217 -5.291 17.078 1.00 81.31 181 SER A CA 1
ATOM 1430 C C . SER A 1 181 ? -6.108 -4.459 18.016 1.00 81.31 181 SER A C 1
ATOM 1432 O O . SER A 1 181 ? -6.168 -3.236 17.886 1.00 81.31 181 SER A O 1
ATOM 1434 N N . ASP A 1 182 ? -6.726 -5.098 19.019 1.00 68.12 182 ASP A N 1
ATOM 1435 C CA . ASP A 1 182 ? -7.547 -4.453 20.061 1.00 68.12 182 ASP A CA 1
ATOM 1436 C C . ASP A 1 182 ? -6.748 -3.776 21.179 1.00 68.12 182 ASP A C 1
ATOM 1438 O O . ASP A 1 182 ? -7.256 -2.851 21.811 1.00 68.12 182 ASP A O 1
ATOM 1442 N N . SER A 1 183 ? -5.529 -4.232 21.475 1.00 55.06 183 SER A N 1
ATOM 1443 C CA . SER A 1 183 ? -4.889 -3.864 22.742 1.00 55.06 183 SER A CA 1
ATOM 1444 C C . SER A 1 183 ? -4.049 -2.588 22.702 1.00 55.06 183 SER A C 1
ATOM 1446 O O . SER A 1 183 ? -3.850 -1.999 23.761 1.00 55.06 183 SER A O 1
ATOM 1448 N N . GLN A 1 184 ? -3.559 -2.132 21.542 1.00 54.22 184 GLN A N 1
ATOM 1449 C CA . GLN A 1 184 ? -2.578 -1.029 21.478 1.00 54.22 184 GLN A CA 1
ATOM 1450 C C . GLN A 1 184 ? -2.548 -0.245 20.151 1.00 54.22 184 GLN A C 1
ATOM 1452 O O . GLN A 1 184 ? -1.604 0.499 19.912 1.00 54.22 184 GLN A O 1
ATOM 1457 N N . SER A 1 185 ? -3.563 -0.355 19.283 1.00 62.50 185 SER A N 1
ATOM 1458 C CA . SER A 1 185 ? -3.532 0.297 17.949 1.00 62.50 185 SER A CA 1
ATOM 1459 C C . SER A 1 185 ? -2.420 -0.222 17.034 1.00 62.50 185 SER A C 1
ATOM 1461 O O . SER A 1 185 ? -1.991 0.472 16.117 1.00 62.50 185 SER A O 1
ATOM 1463 N N . VAL A 1 186 ? -1.918 -1.429 17.295 1.00 76.06 186 VAL A N 1
ATOM 1464 C CA . VAL A 1 186 ? -0.879 -2.018 16.455 1.00 76.06 186 VAL A CA 1
ATOM 1465 C C . VAL A 1 186 ? -1.515 -2.441 15.140 1.00 76.06 186 VAL A C 1
ATOM 1467 O O . VAL A 1 186 ? -2.497 -3.192 15.129 1.00 76.06 186 VAL A O 1
ATOM 1470 N N . ILE A 1 187 ? -0.935 -1.949 14.050 1.00 87.44 187 ILE A N 1
ATOM 1471 C CA . ILE A 1 187 ? -1.289 -2.309 12.686 1.00 87.44 187 ILE A CA 1
ATOM 1472 C C . ILE A 1 187 ? -0.166 -3.168 12.118 1.00 87.44 187 ILE A C 1
ATOM 1474 O O . ILE A 1 187 ? 0.997 -2.770 12.131 1.00 87.44 187 ILE A O 1
ATOM 1478 N N . TYR A 1 188 ? -0.527 -4.342 11.613 1.00 90.75 188 TYR A N 1
ATOM 1479 C CA . TYR A 1 188 ? 0.391 -5.215 10.893 1.00 90.75 188 TYR A CA 1
ATOM 1480 C C . TYR A 1 188 ? 0.129 -5.105 9.400 1.00 90.75 188 TYR A C 1
ATOM 1482 O O . TYR A 1 188 ? -1.017 -5.190 8.955 1.00 90.75 188 TYR A O 1
ATOM 1490 N N . TRP A 1 189 ? 1.206 -4.977 8.636 1.00 91.69 189 TRP A N 1
ATOM 1491 C CA . TRP A 1 189 ? 1.178 -4.858 7.187 1.00 91.69 189 TRP A CA 1
ATOM 1492 C C . TRP A 1 189 ? 1.715 -6.150 6.582 1.00 91.69 189 TRP A C 1
ATOM 1494 O O . TRP A 1 189 ? 2.821 -6.577 6.901 1.00 91.69 189 TRP A O 1
ATOM 1504 N N . ALA A 1 190 ? 0.915 -6.797 5.744 1.00 91.62 190 ALA A N 1
ATOM 1505 C CA . ALA A 1 190 ? 1.247 -8.067 5.113 1.00 91.62 190 ALA A CA 1
ATOM 1506 C C . ALA A 1 190 ? 0.996 -7.963 3.602 1.00 91.62 190 ALA A C 1
ATOM 1508 O O . ALA A 1 190 ? -0.078 -8.351 3.126 1.00 91.62 190 ALA A O 1
ATOM 1509 N N . PRO A 1 191 ? 1.936 -7.378 2.841 1.00 93.94 191 PRO A N 1
ATOM 1510 C CA . PRO A 1 191 ? 1.843 -7.360 1.394 1.00 93.94 191 PRO A CA 1
ATOM 1511 C C . PRO A 1 191 ? 2.148 -8.746 0.823 1.00 93.94 191 PRO A C 1
ATOM 1513 O O . PRO A 1 191 ? 3.038 -9.457 1.289 1.00 93.94 191 PRO A O 1
ATOM 1516 N N . GLN A 1 192 ? 1.440 -9.096 -0.239 1.00 94.44 192 GLN A N 1
ATOM 1517 C CA . GLN A 1 192 ? 1.727 -10.249 -1.078 1.00 94.44 192 GLN A CA 1
ATOM 1518 C C . GLN A 1 192 ? 2.055 -9.752 -2.483 1.00 94.44 192 GLN A C 1
ATOM 1520 O O . GLN A 1 192 ? 1.335 -8.903 -3.010 1.00 94.44 192 GLN A O 1
ATOM 1525 N N . MET A 1 193 ? 3.139 -10.266 -3.068 1.00 93.31 193 MET A N 1
ATOM 1526 C CA . MET A 1 193 ? 3.558 -9.964 -4.436 1.00 93.31 193 MET A CA 1
ATOM 1527 C C . MET A 1 193 ? 3.592 -11.246 -5.259 1.00 93.31 193 MET A C 1
ATOM 1529 O O . MET A 1 193 ? 4.470 -12.084 -5.062 1.00 93.31 193 MET A O 1
ATOM 1533 N N . ASP A 1 194 ? 2.669 -11.361 -6.204 1.00 93.06 194 ASP A N 1
ATOM 1534 C CA . ASP A 1 194 ? 2.577 -12.492 -7.127 1.00 93.06 194 ASP A CA 1
ATOM 1535 C C . ASP A 1 194 ? 3.023 -12.074 -8.526 1.00 93.06 194 ASP A C 1
ATOM 1537 O O . ASP A 1 194 ? 2.994 -10.889 -8.866 1.00 93.06 194 ASP A O 1
ATOM 1541 N N . ASP A 1 195 ? 3.444 -13.037 -9.346 1.00 90.00 195 ASP A N 1
ATOM 1542 C CA . ASP A 1 195 ? 3.739 -12.766 -10.751 1.00 90.00 195 ASP A CA 1
ATOM 1543 C C . ASP A 1 195 ? 2.497 -12.242 -11.465 1.00 90.00 195 ASP A C 1
ATOM 1545 O O . ASP A 1 195 ? 1.430 -12.862 -11.451 1.00 90.00 195 ASP A O 1
ATOM 1549 N N . TRP A 1 196 ? 2.660 -11.105 -12.137 1.00 86.62 196 TRP A N 1
ATOM 1550 C CA . TRP A 1 196 ? 1.646 -10.604 -13.041 1.00 86.62 196 TRP A CA 1
ATOM 1551 C C . TRP A 1 196 ? 1.700 -11.447 -14.309 1.00 86.62 196 TRP A C 1
ATOM 1553 O O . TRP A 1 196 ? 2.485 -11.194 -15.225 1.00 86.62 196 TRP A O 1
ATOM 1563 N N . SER A 1 197 ? 0.912 -12.516 -14.298 1.00 76.50 197 SER A N 1
ATOM 1564 C CA . SER A 1 197 ? 0.687 -13.340 -15.473 1.00 76.50 197 SER A CA 1
ATOM 1565 C C . SER A 1 197 ? -0.295 -12.635 -16.395 1.00 76.50 197 SER A C 1
ATOM 1567 O O . SER A 1 197 ? -1.336 -12.126 -15.968 1.00 76.50 197 SER A O 1
ATOM 1569 N N . ASP A 1 198 ? 0.051 -12.612 -17.675 1.00 62.28 198 ASP A N 1
ATOM 1570 C CA . ASP A 1 198 ? -0.930 -12.357 -18.708 1.00 62.28 198 ASP A CA 1
ATOM 1571 C C . ASP A 1 198 ? -1.959 -13.495 -18.647 1.00 62.28 198 ASP A C 1
ATOM 1573 O O . ASP A 1 198 ? -1.604 -14.672 -18.563 1.00 62.28 198 ASP A O 1
ATOM 1577 N N . LYS A 1 199 ? -3.252 -13.166 -18.720 1.00 49.75 199 LYS A N 1
ATOM 1578 C CA . LYS A 1 199 ? -4.151 -14.097 -19.407 1.00 49.75 199 LYS A CA 1
ATOM 1579 C C . LYS A 1 199 ? -3.619 -14.136 -20.829 1.00 49.75 199 LYS A C 1
ATOM 1581 O O . LYS A 1 199 ? -3.643 -13.079 -21.453 1.00 49.75 199 LYS A O 1
ATOM 1586 N N . ASP A 1 200 ? -3.098 -15.280 -21.265 1.00 39.66 200 ASP A N 1
ATOM 1587 C CA . ASP A 1 200 ? -2.477 -15.486 -22.575 1.00 39.66 200 ASP A CA 1
ATOM 1588 C C . ASP A 1 200 ? -3.134 -14.601 -23.644 1.00 39.66 200 ASP A C 1
ATOM 1590 O O . ASP A 1 200 ? -4.255 -14.861 -24.090 1.00 39.66 200 ASP A O 1
ATOM 1594 N N . VAL A 1 201 ? -2.472 -13.501 -24.022 1.00 43.62 201 VAL A N 1
ATOM 1595 C CA . VAL A 1 201 ? -2.890 -12.743 -25.200 1.00 43.62 201 VAL A CA 1
ATOM 1596 C C . VAL A 1 201 ? -2.290 -13.487 -26.374 1.00 43.62 201 VAL A C 1
ATOM 1598 O O . VAL A 1 201 ? -1.184 -13.198 -26.828 1.00 43.62 201 VAL A O 1
ATOM 1601 N N . ASP A 1 202 ? -3.022 -14.504 -26.807 1.00 41.31 202 ASP A N 1
ATOM 1602 C CA . ASP A 1 202 ? -2.693 -15.298 -27.977 1.00 41.31 202 ASP A CA 1
ATOM 1603 C C . ASP A 1 202 ? -2.927 -14.417 -29.214 1.00 41.31 202 ASP A C 1
ATOM 1605 O O . ASP A 1 202 ? -4.032 -14.321 -29.757 1.00 41.31 202 ASP A O 1
ATOM 1609 N N . ILE A 1 203 ? -1.899 -13.667 -29.618 1.00 46.16 203 ILE A N 1
ATOM 1610 C CA . ILE A 1 203 ? -1.925 -12.923 -30.878 1.00 46.16 203 ILE A CA 1
ATOM 1611 C C . ILE A 1 203 ? -1.690 -13.945 -31.988 1.00 46.16 203 ILE A C 1
ATOM 1613 O O . ILE A 1 203 ? -0.556 -14.220 -32.379 1.00 46.16 203 ILE A O 1
ATOM 1617 N N . SER A 1 204 ? -2.782 -14.521 -32.482 1.00 41.38 204 SER A N 1
ATOM 1618 C CA . SER A 1 204 ? -2.770 -15.277 -33.730 1.00 41.38 204 SER A CA 1
ATOM 1619 C C . SER A 1 204 ? -2.589 -14.300 -34.897 1.00 41.38 204 SER A C 1
ATOM 1621 O O . SER A 1 204 ? -3.322 -13.317 -35.017 1.00 41.38 204 SER A O 1
ATOM 1623 N N . ILE A 1 205 ? -1.560 -14.550 -35.712 1.00 40.56 205 ILE A N 1
ATOM 1624 C CA . ILE A 1 205 ? -1.258 -13.829 -36.959 1.00 40.56 205 ILE A CA 1
ATOM 1625 C C . ILE A 1 205 ? -1.877 -14.594 -38.126 1.00 40.56 205 ILE A C 1
ATOM 1627 O O . ILE A 1 205 ? -1.734 -15.839 -38.131 1.00 40.56 205 ILE A O 1
#

Radius of gyration: 21.19 Å; chains: 1; bounding box: 41×31×71 Å

pLDDT: mean 82.32, std 15.97, range [30.92, 97.12]

Sequence (205 aa):
MRANDSYAGYVGVPTIFRHKLSKLVAVRVTTLKDYSLKGYKFYLKNISIGNYSQQGSYVSGIVTSASAIGQWTVDKTSEVHEYVWYNTSGTGTGEEIIYDSTSAQDVASIAYPDGIMLLPQQFDDPGDNPDYTKVPYLKIKYDFYRNDYTVETKEAIVPLYDVFSSGIQMNKTITLTIKVSDSQSVIYWAPQMDDWSDKDVDISI

Secondary structure (DSSP, 8-state):
----PPSTT-SS-------SSEEEEEEEEEESS--GGGTEEEEEEEEEEEEEE--EEEE--SS--SS---EEEE-TTSPEEEEEEEE--TTS--EEEP--SS--EEE--SS-TT-EEE--B------SS--TTTS-EEEEEEEEEETTEEEEEEEEEEEHHHH-TT-B-SSEEEEEEEEE-TTT--EEEEEEEEE----------

Foldseek 3Di:
DDPDDDDDDDDDDPDDDFFQWEWAQWEWEAAQAQCVVQQKWKFWAWKKKWFAFPDWDWDFDPDDDPVRPTDTDTDLPDGGDMGTQHHDPVVDQHHIFHYDNVDIDIDQGPVCNRTDTHRFDAFDDQPDDRPRVRFIKIKTWIFMDGNPHGPDIDMDIDGVCVQCVPTRDTQWHKYWYWYAYDPDRDIDIHIDTDGNDDPPPPPDD